Protein AF-0000000070334611 (afdb_homodimer)

Organism: NCBI:txid109376

Radius of gyration: 30.54 Å; Cα contacts (8 Å, |Δi|>4): 399; chains: 2; bounding box: 44×139×107 Å

Nearest PDB structures (foldseek):
  2cj5-assembly1_A  TM=8.997E-01  e=1.605E-06  Nicotiana tabacum
  2cj7-assembly1_A  TM=9.222E-01  e=2.949E-06  Nicotiana tabacum
  1x91-assembly1_A  TM=8.558E-01  e=5.418E-06  Arabidopsis thaliana
  1xg2-assembly1_B  TM=8.954E-01  e=1.917E-05  Actinidia chinensis
  1yo7-assembly2_B  TM=8.107E-01  e=2.443E-01  Escherichia coli

Foldseek 3Di:
DPPPPPPPPDPPPPPPPPPPPPPPQCPLVNLQQVLLVQFPCSVLSCVQQVPDVPGDRALLSSLLSLLVSLLVLLVVLLVLLVVCLVPDPDPLSNVLSVLLNVLSVCLNPPQSVVLNVVSVVVNLVSNLVSLVSNLVSLVSSLVSLVVGPDPDPSSVVSNVSSVSSNSSSRSSSSSSVVNVVVD/DPPPPPPPPDPPPPPPPPPPPPPPQCDLVNLQQVLLVQFPCSVLSCVQQVPDPPGDRALLSSLLSLLVSLLVLLVVLLVLLVVCLVPDPDPLSNVLSVLLNVLSVCLNPPQSVVLNVVSVVVNLVSNLVSLVSNLVSLVSSLVSLVVGPDPDPSSVVSNVSSVSSNSSSRSSNSSSVVNVVVD

Secondary structure (DSSP, 8-state):
---------------------------HHHHHHHHHTTSTTHHHHHHHHTT-SSPP-SHHHHHHHHHHHHHHHHHHHHHHHHHHHHH---HHHHHHHHHHHHHHHHIIIIIHHHHHHHHHTT-HHHHHHHHHHHHHHHHHHHHHHHHHS-SSHHHHHHHHHHHHHHHHHHHHHHHHHHHHHT-/---------------------------HHHHHHHHHTTSTTHHHHHHHHTT-SSPP-SHHHHHHHHHHHHHHHHHHHHHHHHHHHHH---HHHHHHHHHHHHHHHHIIIIIHHHHHHHHHTT-HHHHHHHHHHHHHHHHHHHHHHHHHS-SSHHHHHHHHHHHHHHHHHHHHHHHHHHHHHT-

Structure (mmCIF, N/CA/C/O backbone):
data_AF-0000000070334611-model_v1
#
loop_
_entity.id
_entity.type
_entity.pdbx_description
1 polymer 'Pectinesterase inhibitor domain-containing protein'
#
loop_
_atom_site.group_PDB
_atom_site.id
_atom_site.type_symbol
_atom_site.label_atom_id
_atom_site.label_alt_id
_atom_site.label_comp_id
_atom_site.label_asym_id
_atom_site.label_entity_id
_atom_site.label_seq_id
_atom_site.pdbx_PDB_ins_code
_atom_site.Cartn_x
_atom_site.Cartn_y
_atom_site.Cartn_z
_atom_site.occupancy
_atom_site.B_iso_or_equiv
_atom_site.auth_seq_id
_atom_site.auth_comp_id
_atom_site.auth_asym_id
_atom_site.auth_atom_id
_atom_site.pdbx_PDB_model_num
ATOM 1 N N . MET A 1 1 ? -12.852 -46.312 -86.75 1 34.72 1 MET A N 1
ATOM 2 C CA . MET A 1 1 ? -12.422 -45.062 -86.188 1 34.72 1 MET A CA 1
ATOM 3 C C . MET A 1 1 ? -12.703 -45.031 -84.688 1 34.72 1 MET A C 1
ATOM 5 O O . MET A 1 1 ? -13.859 -45.094 -84.25 1 34.72 1 MET A O 1
ATOM 9 N N . LYS A 1 2 ? -11.734 -45.594 -83.875 1 42.25 2 LYS A N 1
ATOM 10 C CA . LYS A 1 2 ? -11.68 -45.812 -82.438 1 42.25 2 LYS A CA 1
ATOM 11 C C . LYS A 1 2 ? -11.758 -44.469 -81.688 1 42.25 2 LYS A C 1
ATOM 13 O O . LYS A 1 2 ? -10.953 -43.562 -81.938 1 42.25 2 LYS A O 1
ATOM 18 N N . LYS A 1 3 ? -12.922 -43.969 -81.25 1 42.03 3 LYS A N 1
ATOM 19 C CA . LYS A 1 3 ? -13.211 -42.781 -80.5 1 42.03 3 LYS A CA 1
ATOM 20 C C . LYS A 1 3 ? -12.492 -42.812 -79.125 1 42.03 3 LYS A C 1
ATOM 22 O O . LYS A 1 3 ? -12.672 -43.75 -78.375 1 42.03 3 LYS A O 1
ATOM 27 N N . SER A 1 4 ? -11.234 -42.406 -79.062 1 42.81 4 SER A N 1
ATOM 28 C CA . SER A 1 4 ? -10.461 -42.25 -77.812 1 42.81 4 SER A CA 1
ATOM 29 C C . SER A 1 4 ? -11.188 -41.344 -76.812 1 42.81 4 SER A C 1
ATOM 31 O O . SER A 1 4 ? -11.523 -40.188 -77.125 1 42.81 4 SER A O 1
ATOM 33 N N . SER A 1 5 ? -12.047 -41.875 -76 1 44.5 5 SER A N 1
ATOM 34 C CA . SER A 1 5 ? -12.734 -41.156 -74.938 1 44.5 5 SER A CA 1
ATOM 35 C C . SER A 1 5 ? -11.734 -40.469 -74 1 44.5 5 SER A C 1
ATOM 37 O O . SER A 1 5 ? -10.828 -41.125 -73.438 1 44.5 5 SER A O 1
ATOM 39 N N . ALA A 1 6 ? -11.328 -39.188 -74.312 1 46.38 6 ALA A N 1
ATOM 40 C CA . ALA A 1 6 ? -10.5 -38.344 -73.438 1 46.38 6 ALA A CA 1
ATOM 41 C C . ALA A 1 6 ? -11.078 -38.25 -72.062 1 46.38 6 ALA A C 1
ATOM 43 O O . ALA A 1 6 ? -12.234 -37.844 -71.875 1 46.38 6 ALA A O 1
ATOM 44 N N . VAL A 1 7 ? -10.664 -39.156 -71.125 1 49.75 7 VAL A N 1
ATOM 45 C CA . VAL A 1 7 ? -10.984 -39.094 -69.688 1 49.75 7 VAL A CA 1
ATOM 46 C C . VAL A 1 7 ? -10.57 -37.719 -69.188 1 49.75 7 VAL A C 1
ATOM 48 O O . VAL A 1 7 ? -9.391 -37.375 -69.188 1 49.75 7 VAL A O 1
ATOM 51 N N . THR A 1 8 ? -11.367 -36.719 -69.375 1 48.12 8 THR A N 1
ATOM 52 C CA . THR A 1 8 ? -11.117 -35.406 -68.75 1 48.12 8 THR A CA 1
ATOM 53 C C . THR A 1 8 ? -10.906 -35.562 -67.25 1 48.12 8 THR A C 1
ATOM 55 O O . THR A 1 8 ? -11.719 -36.188 -66.562 1 48.12 8 THR A O 1
ATOM 58 N N . SER A 1 9 ? -9.625 -35.781 -66.875 1 47.28 9 SER A N 1
ATOM 59 C CA . SER A 1 9 ? -9.227 -35.75 -65.438 1 47.28 9 SER A CA 1
ATOM 60 C C . SER A 1 9 ? -9.75 -34.5 -64.75 1 47.28 9 SER A C 1
ATOM 62 O O . SER A 1 9 ? -9.586 -33.375 -65.25 1 47.28 9 SER A O 1
ATOM 64 N N . GLN A 1 10 ? -10.906 -34.562 -64.188 1 50.69 10 GLN A N 1
ATOM 65 C CA . GLN A 1 10 ? -11.367 -33.469 -63.344 1 50.69 10 GLN A CA 1
ATOM 66 C C . GLN A 1 10 ? -10.336 -33.094 -62.281 1 50.69 10 GLN A C 1
ATOM 68 O O . GLN A 1 10 ? -9.82 -33.969 -61.562 1 50.69 10 GLN A O 1
ATOM 73 N N . PRO A 1 11 ? -9.656 -31.969 -62.438 1 51 11 PRO A N 1
ATOM 74 C CA . PRO A 1 11 ? -8.812 -31.547 -61.344 1 51 11 PRO A CA 1
ATOM 75 C C . PRO A 1 11 ? -9.555 -31.562 -60 1 51 11 PRO A C 1
ATOM 77 O O . PRO A 1 11 ? -10.688 -31.062 -59.906 1 51 11 PRO A O 1
ATOM 80 N N . SER A 1 12 ? -9.398 -32.594 -59.156 1 50.78 12 SER A N 1
ATOM 81 C CA . SER A 1 12 ? -9.852 -32.531 -57.781 1 50.78 12 SER A CA 1
ATOM 82 C C . SER A 1 12 ? -9.367 -31.266 -57.094 1 50.78 12 SER A C 1
ATOM 84 O O . SER A 1 12 ? -8.156 -31.031 -56.969 1 50.78 12 SER A O 1
ATOM 86 N N . LEU A 1 13 ? -10.086 -30.203 -57.219 1 46.75 13 LEU A N 1
ATOM 87 C CA . LEU A 1 13 ? -9.867 -29.047 -56.344 1 46.75 13 LEU A CA 1
ATOM 88 C C . LEU A 1 13 ? -9.742 -29.469 -54.875 1 46.75 13 LEU A C 1
ATOM 90 O O . LEU A 1 13 ? -10.727 -29.906 -54.281 1 46.75 13 LEU A O 1
ATOM 94 N N . TYR A 1 14 ? -8.578 -29.953 -54.531 1 44.34 14 TYR A N 1
ATOM 95 C CA . TYR A 1 14 ? -8.305 -30.078 -53.094 1 44.34 14 TYR A CA 1
ATOM 96 C C . TYR A 1 14 ? -8.672 -28.797 -52.375 1 44.34 14 TYR A C 1
ATOM 98 O O . TYR A 1 14 ? -8.062 -27.75 -52.594 1 44.34 14 TYR A O 1
ATOM 106 N N . LEU A 1 15 ? -9.945 -28.609 -52.031 1 45.03 15 LEU A N 1
ATOM 107 C CA . LEU A 1 15 ? -10.336 -27.594 -51.031 1 45.03 15 LEU A CA 1
ATOM 108 C C . LEU A 1 15 ? -9.422 -27.641 -49.812 1 45.03 15 LEU A C 1
ATOM 110 O O . LEU A 1 15 ? -9.445 -28.625 -49.062 1 45.03 15 LEU A O 1
ATOM 114 N N . PHE A 1 16 ? -8.25 -27.047 -49.969 1 43.22 16 PHE A N 1
ATOM 115 C CA . PHE A 1 16 ? -7.469 -26.719 -48.781 1 43.22 16 PHE A CA 1
ATOM 116 C C . PHE A 1 16 ? -8.359 -26.125 -47.688 1 43.22 16 PHE A C 1
ATOM 118 O O . PHE A 1 16 ? -8.805 -24.984 -47.812 1 43.22 16 PHE A O 1
ATOM 125 N N . LEU A 1 17 ? -9.164 -26.938 -46.969 1 42.31 17 LEU A N 1
ATOM 126 C CA . LEU A 1 17 ? -9.766 -26.516 -45.719 1 42.31 17 LEU A CA 1
ATOM 127 C C . LEU A 1 17 ? -8.727 -25.875 -44.812 1 42.31 17 LEU A C 1
ATOM 129 O O . LEU A 1 17 ? -7.879 -26.562 -44.219 1 42.31 17 LEU A O 1
ATOM 133 N N . LEU A 1 18 ? -8.336 -24.656 -45.094 1 43.16 18 LEU A N 1
ATOM 134 C CA . LEU A 1 18 ? -7.66 -23.859 -44.062 1 43.16 18 LEU A CA 1
ATOM 135 C C . LEU A 1 18 ? -8.359 -24 -42.719 1 43.16 18 LEU A C 1
ATOM 137 O O . LEU A 1 18 ? -9.461 -23.484 -42.531 1 43.16 18 LEU A O 1
ATOM 141 N N . LEU A 1 19 ? -8.125 -25.109 -42.031 1 43.22 19 LEU A N 1
ATOM 142 C CA . LEU A 1 19 ? -8.477 -25.219 -40.594 1 43.22 19 LEU A CA 1
ATOM 143 C C . LEU A 1 19 ? -8.055 -23.969 -39.844 1 43.22 19 LEU A C 1
ATOM 145 O O . LEU A 1 19 ? -6.867 -23.734 -39.625 1 43.22 19 LEU A O 1
ATOM 149 N N . PHE A 1 20 ? -8.773 -22.844 -39.938 1 43.41 20 PHE A N 1
ATOM 150 C CA . PHE A 1 20 ? -8.664 -21.766 -38.969 1 43.41 2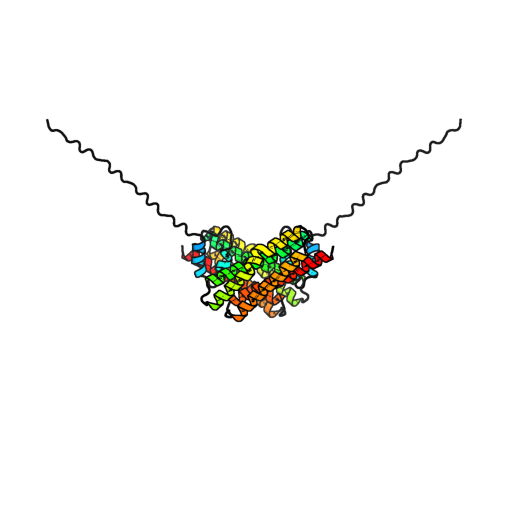0 PHE A CA 1
ATOM 151 C C . PHE A 1 20 ? -8.625 -22.344 -37.562 1 43.41 20 PHE A C 1
ATOM 153 O O . PHE A 1 20 ? -9.648 -22.781 -37.031 1 43.41 20 PHE A O 1
ATOM 160 N N . LEU A 1 21 ? -7.547 -22.922 -37.125 1 44.06 21 LEU A N 1
ATOM 161 C CA . LEU A 1 21 ? -7.391 -23.125 -35.688 1 44.06 21 LEU A CA 1
ATOM 162 C C . LEU A 1 21 ? -7.648 -21.844 -34.906 1 44.06 21 LEU A C 1
ATOM 164 O O . LEU A 1 21 ? -6.98 -20.828 -35.156 1 44.06 21 LEU A O 1
ATOM 168 N N . PRO A 1 22 ? -8.758 -21.625 -34.312 1 43.78 22 PRO A N 1
ATOM 169 C CA . PRO A 1 22 ? -8.867 -20.453 -33.438 1 43.78 22 PRO A CA 1
ATOM 170 C C . PRO A 1 22 ? -7.68 -20.312 -32.5 1 43.78 22 PRO A C 1
ATOM 172 O O . PRO A 1 22 ? -7.348 -21.25 -31.781 1 43.78 22 PRO A O 1
ATOM 175 N N . LEU A 1 23 ? -6.68 -19.547 -32.812 1 44.59 23 LEU A N 1
ATOM 176 C CA . LEU A 1 23 ? -5.82 -19.094 -31.734 1 44.59 23 LEU A CA 1
ATOM 177 C C . LEU A 1 23 ? -6.637 -18.781 -30.484 1 44.59 23 LEU A C 1
ATOM 179 O O . LEU A 1 23 ? -7.449 -17.859 -30.484 1 44.59 23 LEU A O 1
ATOM 183 N N . GLN A 1 24 ? -6.949 -19.719 -29.734 1 45.41 24 GLN A N 1
ATOM 184 C CA . GLN A 1 24 ? -7.539 -19.453 -28.422 1 45.41 24 GLN A CA 1
ATOM 185 C C . GLN A 1 24 ? -6.812 -18.312 -27.719 1 45.41 24 GLN A C 1
ATOM 187 O O . GLN A 1 24 ? -5.656 -18.453 -27.312 1 45.41 24 GLN A O 1
ATOM 192 N N . VAL A 1 25 ? -6.922 -17.094 -28.188 1 46.19 25 VAL A N 1
ATOM 193 C CA . VAL A 1 25 ? -6.492 -15.938 -27.422 1 46.19 25 VAL A CA 1
ATOM 194 C C . VAL A 1 25 ? -6.887 -16.109 -25.953 1 46.19 25 VAL A C 1
ATOM 196 O O . VAL A 1 25 ? -8.078 -16.125 -25.625 1 46.19 25 VAL A O 1
ATOM 199 N N . HIS A 1 26 ? -6.168 -17.031 -25.234 1 54.12 26 HIS A N 1
ATOM 200 C CA . HIS A 1 26 ? -6.383 -17.047 -23.781 1 54.12 26 HIS A CA 1
ATOM 201 C C . HIS A 1 26 ? -6.418 -15.641 -23.219 1 54.12 26 HIS A C 1
ATOM 203 O O . HIS A 1 26 ? -5.504 -14.844 -23.453 1 54.12 26 HIS A O 1
ATOM 209 N N . SER A 1 27 ? -7.52 -15.141 -22.859 1 65.31 27 SER A N 1
ATOM 210 C CA . SER A 1 27 ? -7.707 -13.812 -22.281 1 65.31 27 SER A CA 1
ATOM 211 C C . SER A 1 27 ? -6.785 -13.594 -21.078 1 65.31 27 SER A C 1
ATOM 213 O O . SER A 1 27 ? -6.367 -14.555 -20.438 1 65.31 27 SER A O 1
ATOM 215 N N . SER A 1 28 ? -6.078 -12.578 -20.953 1 72.56 28 SER A N 1
ATOM 216 C CA . SER A 1 28 ? -5.258 -12.148 -19.828 1 72.56 28 SER A CA 1
ATOM 217 C C . SER A 1 28 ? -5.836 -12.641 -18.5 1 72.56 28 SER A C 1
ATOM 219 O O . SER A 1 28 ? -5.102 -13.086 -17.625 1 72.56 28 SER A O 1
ATOM 221 N N . ASP A 1 29 ? -7.074 -12.75 -18.5 1 78 29 ASP A N 1
ATOM 222 C CA . ASP A 1 29 ? -7.742 -13.188 -17.281 1 78 29 ASP A CA 1
ATOM 223 C C . ASP A 1 29 ? -7.539 -14.68 -17.047 1 78 29 ASP A C 1
ATOM 225 O O . ASP A 1 29 ? -7.375 -15.117 -15.906 1 78 29 ASP A O 1
ATOM 229 N N . ASP A 1 30 ? -7.32 -15.344 -18.109 1 87.69 30 ASP A N 1
ATOM 230 C CA . ASP A 1 30 ? -7.121 -16.781 -17.969 1 87.69 30 ASP A CA 1
ATOM 231 C C . ASP A 1 30 ? -5.715 -17.094 -17.453 1 87.69 30 ASP A C 1
ATOM 233 O O . ASP A 1 30 ? -5.539 -17.969 -16.609 1 87.69 30 ASP A O 1
ATOM 237 N N . LEU A 1 31 ? -4.828 -16.312 -17.984 1 93.5 31 LEU A N 1
ATOM 238 C CA . LEU A 1 31 ? -3.449 -16.516 -17.547 1 93.5 31 LEU A CA 1
ATOM 239 C C . LEU A 1 31 ? -3.283 -16.188 -16.078 1 93.5 31 LEU A C 1
ATOM 241 O O . LEU A 1 31 ? -2.67 -16.953 -15.32 1 93.5 31 LEU A O 1
ATOM 245 N N . ILE A 1 32 ? -3.854 -15.141 -15.586 1 96.31 32 ILE A N 1
ATOM 246 C CA . ILE A 1 32 ? -3.781 -14.719 -14.195 1 96.31 32 ILE A CA 1
ATOM 247 C C . ILE A 1 32 ? -4.461 -15.766 -13.305 1 96.31 32 ILE A C 1
ATOM 249 O O . ILE A 1 32 ? -3.91 -16.172 -12.281 1 96.31 32 ILE A O 1
ATOM 253 N N . ASP A 1 33 ? -5.594 -16.234 -13.766 1 94.12 33 ASP A N 1
ATOM 254 C CA . ASP A 1 33 ? -6.312 -17.234 -12.992 1 94.12 33 ASP A CA 1
ATOM 255 C C . ASP A 1 33 ? -5.473 -18.5 -12.82 1 94.12 33 ASP A C 1
ATOM 257 O O . ASP A 1 33 ? -5.352 -19.031 -11.719 1 94.12 33 ASP A O 1
ATOM 261 N N . THR A 1 34 ? -4.926 -18.938 -13.883 1 94.25 34 THR A N 1
ATOM 262 C CA . THR A 1 34 ? -4.18 -20.188 -13.891 1 94.25 34 THR A CA 1
ATOM 263 C C . THR A 1 34 ? -2.932 -20.078 -13.016 1 94.25 34 THR A C 1
ATOM 265 O O . THR A 1 34 ? -2.668 -20.969 -12.195 1 94.25 34 THR A O 1
ATOM 268 N N . VAL A 1 35 ? -2.234 -19 -13.117 1 96.94 35 VAL A N 1
ATOM 269 C CA . VAL A 1 35 ? -0.96 -18.844 -12.422 1 96.94 35 VAL A CA 1
ATOM 270 C C . VAL A 1 35 ? -1.206 -18.562 -10.945 1 96.94 35 VAL A C 1
ATOM 272 O O . VAL A 1 35 ? -0.509 -19.078 -10.078 1 96.94 35 VAL A O 1
ATOM 275 N N . CYS A 1 36 ? -2.219 -17.797 -10.617 1 97.38 36 CYS A N 1
ATOM 276 C CA . CYS A 1 36 ? -2.436 -17.359 -9.242 1 97.38 36 CYS A CA 1
ATOM 277 C C . CYS A 1 36 ? -2.945 -18.516 -8.383 1 97.38 36 CYS A C 1
ATOM 279 O O . CYS A 1 36 ? -2.664 -18.578 -7.188 1 97.38 36 CYS A O 1
ATOM 281 N N . LYS A 1 37 ? -3.58 -19.391 -9 1 95.44 37 LYS A N 1
ATOM 282 C CA . LYS A 1 37 ? -4.066 -20.562 -8.266 1 95.44 37 LYS A CA 1
ATOM 283 C C . LYS A 1 37 ? -2.906 -21.375 -7.707 1 95.44 37 LYS A C 1
ATOM 285 O O . LYS A 1 37 ? -3.074 -22.125 -6.742 1 95.44 37 LYS A O 1
ATOM 290 N N . GLU A 1 38 ? -1.766 -21.156 -8.305 1 95.06 38 GLU A N 1
ATOM 291 C CA . GLU A 1 38 ? -0.593 -21.938 -7.914 1 95.06 38 GLU A CA 1
ATOM 292 C C . GLU A 1 38 ? 0.227 -21.203 -6.855 1 95.06 38 GLU A C 1
ATOM 294 O O . GLU A 1 38 ? 1.291 -21.672 -6.453 1 95.06 38 GLU A O 1
ATOM 299 N N . THR A 1 39 ? -0.217 -20.094 -6.359 1 97.12 39 THR A N 1
ATOM 300 C CA . THR A 1 39 ? 0.535 -19.297 -5.398 1 97.12 39 THR A CA 1
ATOM 301 C C . THR A 1 39 ? -0.01 -19.5 -3.986 1 97.12 39 THR A C 1
ATOM 303 O O . THR A 1 39 ? -1.174 -19.875 -3.811 1 97.12 39 THR A O 1
ATOM 306 N N . PRO A 1 40 ? 0.847 -19.281 -2.977 1 95.75 40 PRO A N 1
ATOM 307 C CA . PRO A 1 40 ? 0.374 -19.438 -1.599 1 95.75 40 PRO A CA 1
ATOM 308 C C . PRO A 1 40 ? -0.668 -18.391 -1.217 1 95.75 40 PRO A C 1
ATOM 310 O O . PRO A 1 40 ? -1.431 -18.578 -0.267 1 95.75 40 PRO A O 1
ATOM 313 N N . PHE A 1 41 ? -0.728 -17.297 -1.879 1 96.12 41 PHE A N 1
ATOM 314 C CA . PHE A 1 41 ? -1.671 -16.203 -1.631 1 96.12 41 PHE A CA 1
ATOM 315 C C . PHE A 1 41 ? -2.385 -15.805 -2.916 1 96.12 41 PHE A C 1
ATOM 317 O O . PHE A 1 41 ? -2.121 -14.742 -3.473 1 96.12 41 PHE A O 1
ATOM 324 N N . CYS A 1 42 ? -3.367 -16.609 -3.266 1 96.69 42 CYS A N 1
ATOM 325 C CA . CYS A 1 42 ? -4.066 -16.438 -4.531 1 96.69 42 CYS A CA 1
ATOM 326 C C . CYS A 1 42 ? -4.766 -15.078 -4.582 1 96.69 42 CYS A C 1
ATOM 328 O O . CYS A 1 42 ? -4.734 -14.398 -5.609 1 96.69 42 CYS A O 1
ATOM 330 N N . ASP A 1 43 ? -5.402 -14.734 -3.504 1 96.31 43 ASP A N 1
ATOM 331 C CA . ASP A 1 43 ? -6.113 -13.461 -3.436 1 96.31 43 ASP A CA 1
ATOM 332 C C . ASP A 1 43 ? -5.152 -12.289 -3.615 1 96.31 43 ASP A C 1
ATOM 334 O O . ASP A 1 43 ? -5.441 -11.352 -4.359 1 96.31 43 ASP A O 1
ATOM 338 N N . LEU A 1 44 ? -4 -12.359 -2.963 1 97.94 44 LEU A N 1
ATOM 339 C CA . LEU A 1 44 ? -3.012 -11.297 -3.09 1 97.94 44 LEU A CA 1
ATOM 340 C C . LEU A 1 44 ? -2.461 -11.234 -4.512 1 97.94 44 LEU A C 1
ATOM 342 O O . LEU A 1 44 ? -2.26 -10.141 -5.055 1 97.94 44 LEU A O 1
ATOM 346 N N . CYS A 1 45 ? -2.234 -12.43 -5.09 1 98.44 45 CYS A N 1
ATOM 347 C CA . CYS A 1 45 ? -1.781 -12.516 -6.477 1 98.44 45 CYS A CA 1
ATOM 348 C C . CYS A 1 45 ? -2.758 -11.82 -7.414 1 98.44 45 CYS A C 1
ATOM 350 O O . CYS A 1 45 ? -2.357 -10.969 -8.203 1 98.44 45 CYS A O 1
ATOM 352 N N . GLU A 1 46 ? -3.988 -12.086 -7.336 1 97.75 46 GLU A N 1
ATOM 353 C CA . GLU A 1 46 ? -5.008 -11.508 -8.211 1 97.75 46 GLU A CA 1
ATOM 354 C C . GLU A 1 46 ? -5.152 -10.008 -7.98 1 97.75 46 GLU A C 1
ATOM 356 O O . GLU A 1 46 ? -5.242 -9.234 -8.93 1 97.75 46 GLU A O 1
ATOM 361 N N . ALA A 1 47 ? -5.172 -9.664 -6.703 1 97.44 47 ALA A N 1
ATOM 362 C CA . ALA A 1 47 ? -5.316 -8.25 -6.371 1 97.44 47 ALA A CA 1
ATOM 363 C C . ALA A 1 47 ? -4.145 -7.434 -6.922 1 97.44 47 ALA A C 1
ATOM 365 O O . ALA A 1 47 ? -4.293 -6.246 -7.219 1 97.44 47 ALA A O 1
ATOM 366 N N . SER A 1 48 ? -3.033 -8.062 -7.051 1 98.19 48 SER A N 1
ATOM 367 C CA . SER A 1 48 ? -1.829 -7.387 -7.523 1 98.19 48 SER A CA 1
ATOM 368 C C . SER A 1 48 ? -1.835 -7.238 -9.039 1 98.19 48 SER A C 1
ATOM 370 O O . SER A 1 48 ? -1.332 -6.25 -9.578 1 98.19 48 SER A O 1
ATOM 372 N N . LEU A 1 49 ? -2.459 -8.164 -9.727 1 98.19 49 LEU A N 1
ATOM 373 C CA . LEU A 1 49 ? -2.236 -8.258 -11.164 1 98.19 49 LEU A CA 1
ATOM 374 C C . LEU A 1 49 ? -3.471 -7.797 -11.938 1 98.19 49 LEU A C 1
ATOM 376 O O . LEU A 1 49 ? -3.354 -7.203 -13.008 1 98.19 49 LEU A O 1
ATOM 380 N N . ARG A 1 50 ? -4.594 -7.961 -11.445 1 96.38 50 ARG A N 1
ATOM 381 C CA . ARG A 1 50 ? -5.824 -7.738 -12.195 1 96.38 50 ARG A CA 1
ATOM 382 C C . ARG A 1 50 ? -6.027 -6.254 -12.484 1 96.38 50 ARG A C 1
ATOM 384 O O . ARG A 1 50 ? -6.531 -5.887 -13.547 1 96.38 50 ARG A O 1
ATOM 391 N N . PRO A 1 51 ? -5.598 -5.391 -11.57 1 94.62 51 PRO A N 1
ATOM 392 C CA . PRO A 1 51 ? -5.848 -3.973 -11.828 1 94.62 51 PRO A CA 1
ATOM 393 C C . PRO A 1 51 ? -4.891 -3.385 -12.867 1 94.62 51 PRO A C 1
ATOM 395 O O . PRO A 1 51 ? -5.062 -2.238 -13.289 1 94.62 51 PRO A O 1
ATOM 398 N N . LEU A 1 52 ? -3.969 -4.086 -13.266 1 95.62 52 LEU A N 1
ATOM 399 C CA . LEU A 1 52 ? -2.947 -3.529 -14.148 1 95.62 52 LEU A CA 1
ATOM 400 C C . LEU A 1 52 ? -3.496 -3.314 -15.555 1 95.62 52 LEU A C 1
ATOM 402 O O . LEU A 1 52 ? -4.27 -4.133 -16.047 1 95.62 52 LEU A O 1
ATOM 406 N N . THR A 1 53 ? -3.1 -2.145 -16.188 1 94.12 53 THR A N 1
ATOM 407 C CA . THR A 1 53 ? -3.428 -1.799 -17.562 1 94.12 53 THR A CA 1
ATOM 408 C C . THR A 1 53 ? -2.189 -1.314 -18.312 1 94.12 53 THR A C 1
ATOM 410 O O . THR A 1 53 ? -1.546 -0.348 -17.891 1 94.12 53 THR A O 1
ATOM 413 N N . PRO A 1 54 ? -1.83 -2.037 -19.344 1 94.06 54 PRO A N 1
ATOM 414 C CA . PRO A 1 54 ? -2.496 -3.217 -19.906 1 94.06 54 PRO A CA 1
ATOM 415 C C . PRO A 1 54 ? -2.301 -4.465 -19.047 1 94.06 54 PRO A C 1
ATOM 417 O O . PRO A 1 54 ? -1.287 -4.59 -18.344 1 94.06 54 PRO A O 1
ATOM 420 N N . SER A 1 55 ? -3.238 -5.289 -19.109 1 95 55 SER A N 1
ATOM 421 C CA . SER A 1 55 ? -3.121 -6.57 -18.422 1 95 55 SER A CA 1
ATOM 422 C C . SER A 1 55 ? -2.01 -7.422 -19.016 1 95 55 SER A C 1
ATOM 424 O O . SER A 1 55 ? -1.845 -7.469 -20.234 1 95 55 SER A O 1
ATOM 426 N N . PRO A 1 56 ? -1.275 -8.023 -18.141 1 94.5 56 PRO A N 1
ATOM 427 C CA . PRO A 1 56 ? -0.249 -8.914 -18.688 1 94.5 56 PRO A CA 1
ATOM 428 C C . PRO A 1 56 ? -0.837 -10.07 -19.5 1 94.5 56 PRO A C 1
ATOM 430 O O . PRO A 1 56 ? -1.745 -10.758 -19.031 1 94.5 56 PRO A O 1
ATOM 433 N N . SER A 1 57 ? -0.225 -10.312 -20.703 1 91.44 57 SER A N 1
ATOM 434 C CA . SER A 1 57 ? -0.864 -11.219 -21.641 1 91.44 57 SER A CA 1
ATOM 435 C C . SER A 1 57 ? 0.004 -12.445 -21.906 1 91.44 57 SER A C 1
ATOM 437 O O . SER A 1 57 ? -0.438 -13.406 -22.547 1 91.44 57 SER A O 1
ATOM 439 N N . ASP A 1 58 ? 1.24 -12.445 -21.562 1 92.88 58 ASP A N 1
ATOM 440 C CA . ASP A 1 58 ? 2.16 -13.562 -21.766 1 92.88 58 ASP A CA 1
ATOM 441 C C . ASP A 1 58 ? 3.033 -13.773 -20.531 1 92.88 58 ASP A C 1
ATOM 443 O O . ASP A 1 58 ? 3.057 -12.93 -19.625 1 92.88 58 ASP A O 1
ATOM 447 N N . PRO A 1 59 ? 3.746 -14.859 -20.406 1 92.94 59 PRO A N 1
ATOM 448 C CA . PRO A 1 59 ? 4.527 -15.219 -19.234 1 92.94 59 PRO A CA 1
ATOM 449 C C . PRO A 1 59 ? 5.551 -14.148 -18.859 1 92.94 59 PRO A C 1
ATOM 451 O O . PRO A 1 59 ? 5.711 -13.828 -17.672 1 92.94 59 PRO A O 1
ATOM 454 N N . LYS A 1 60 ? 6.277 -13.586 -19.844 1 94.62 60 LYS A N 1
ATOM 455 C CA . LYS A 1 60 ? 7.305 -12.594 -19.547 1 94.62 60 LYS A CA 1
ATOM 456 C C . LYS A 1 60 ? 6.695 -11.336 -18.938 1 94.62 60 LYS A C 1
ATOM 458 O O . L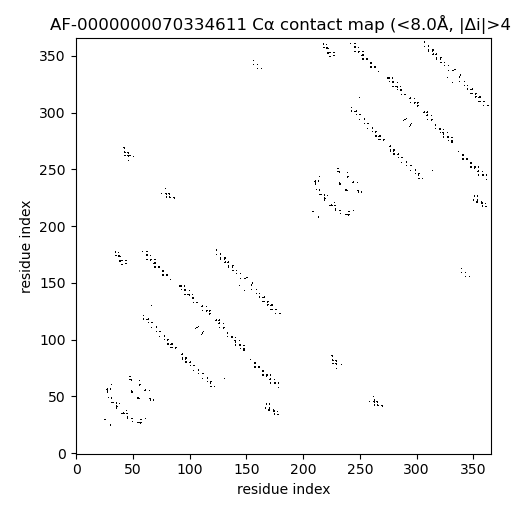YS A 1 60 ? 7.195 -10.82 -17.938 1 94.62 60 LYS A O 1
ATOM 463 N N . SER A 1 61 ? 5.598 -10.906 -19.547 1 95.69 61 SER A N 1
ATOM 464 C CA . SER A 1 61 ? 4.961 -9.695 -19.031 1 95.69 61 SER A CA 1
ATOM 465 C C . SER A 1 61 ? 4.32 -9.938 -17.672 1 95.69 61 SER A C 1
ATOM 467 O O . SER A 1 61 ? 4.289 -9.039 -16.828 1 95.69 61 SER A O 1
ATOM 469 N N . LEU A 1 62 ? 3.836 -11.148 -17.422 1 97.12 62 LEU A N 1
ATOM 470 C CA . LEU A 1 62 ? 3.24 -11.484 -16.141 1 97.12 62 LEU A CA 1
ATOM 471 C C . LEU A 1 62 ? 4.301 -11.539 -15.047 1 97.12 62 LEU A C 1
ATOM 473 O O . LEU A 1 62 ? 4.105 -10.992 -13.953 1 97.12 62 LEU A O 1
ATOM 477 N N . ALA A 1 63 ? 5.398 -12.164 -15.359 1 97.69 63 ALA A N 1
ATOM 478 C CA . ALA A 1 63 ? 6.508 -12.242 -14.414 1 97.69 63 ALA A CA 1
ATOM 479 C C . ALA A 1 63 ? 7.039 -10.852 -14.07 1 97.69 63 ALA A C 1
ATOM 481 O O . ALA A 1 63 ? 7.234 -10.523 -12.891 1 97.69 63 ALA A O 1
ATOM 482 N N . SER A 1 64 ? 7.203 -10.039 -15.102 1 97.94 64 SER A N 1
ATOM 483 C CA . SER A 1 64 ? 7.715 -8.688 -14.898 1 97.94 64 SER A CA 1
ATOM 484 C C . SER A 1 64 ? 6.73 -7.84 -14.102 1 97.94 64 SER A C 1
ATOM 486 O O . SER A 1 64 ? 7.137 -7.027 -13.266 1 97.94 64 SER A O 1
ATOM 488 N N . ALA A 1 65 ? 5.469 -8.008 -14.398 1 97.94 65 ALA A N 1
ATOM 489 C CA . ALA A 1 65 ? 4.441 -7.262 -13.672 1 97.94 65 ALA A CA 1
ATOM 490 C C . ALA A 1 65 ? 4.48 -7.59 -12.18 1 97.94 65 ALA A C 1
ATOM 492 O O . ALA A 1 65 ? 4.406 -6.691 -11.344 1 97.94 65 ALA A O 1
ATOM 493 N N . MET A 1 66 ? 4.625 -8.859 -11.836 1 98.62 66 MET A N 1
ATOM 494 C CA . MET A 1 66 ? 4.645 -9.25 -10.43 1 98.62 66 MET A CA 1
ATOM 495 C C . MET A 1 66 ? 5.887 -8.703 -9.727 1 98.62 66 MET A C 1
ATOM 497 O O . MET A 1 66 ? 5.812 -8.258 -8.586 1 98.62 66 MET A O 1
ATOM 501 N N . ALA A 1 67 ? 7.039 -8.75 -10.438 1 98.88 67 ALA A N 1
ATOM 502 C CA . ALA A 1 67 ? 8.258 -8.18 -9.867 1 98.88 67 ALA A CA 1
ATOM 503 C C . ALA A 1 67 ? 8.117 -6.672 -9.672 1 98.88 67 ALA A C 1
ATOM 505 O O . ALA A 1 67 ? 8.625 -6.117 -8.695 1 98.88 67 ALA A O 1
ATOM 506 N N . ASN A 1 68 ? 7.441 -6.012 -10.594 1 98.75 68 ASN A N 1
ATOM 507 C CA . ASN A 1 68 ? 7.195 -4.578 -10.469 1 98.75 68 ASN A CA 1
ATOM 508 C C . ASN A 1 68 ? 6.305 -4.266 -9.266 1 98.75 68 ASN A C 1
ATOM 510 O O . ASN A 1 68 ? 6.469 -3.229 -8.617 1 98.75 68 ASN A O 1
ATOM 514 N N . VAL A 1 69 ? 5.387 -5.137 -8.961 1 98.75 69 VAL A N 1
ATOM 515 C CA . VAL A 1 69 ? 4.543 -4.965 -7.781 1 98.75 69 VAL A CA 1
ATOM 516 C C . VAL A 1 69 ? 5.406 -5.023 -6.523 1 98.75 69 VAL A C 1
ATOM 518 O O . VAL A 1 69 ? 5.258 -4.195 -5.621 1 98.75 69 VAL A O 1
ATOM 521 N N . VAL A 1 70 ? 6.312 -5.965 -6.457 1 98.94 70 VAL A N 1
ATOM 522 C CA . VAL A 1 70 ? 7.227 -6.051 -5.324 1 98.94 70 VAL A CA 1
ATOM 523 C C . VAL A 1 70 ? 8.07 -4.781 -5.242 1 98.94 70 VAL A C 1
ATOM 525 O O . VAL A 1 70 ? 8.188 -4.176 -4.172 1 98.94 70 VAL A O 1
ATOM 528 N N . LEU A 1 71 ? 8.617 -4.383 -6.379 1 98.94 71 LEU A N 1
ATOM 529 C CA . LEU A 1 71 ? 9.469 -3.197 -6.43 1 98.94 71 LEU A CA 1
ATOM 530 C C . LEU A 1 71 ? 8.719 -1.97 -5.93 1 98.94 71 LEU A C 1
ATOM 532 O O . LEU A 1 71 ? 9.258 -1.179 -5.152 1 98.94 71 LEU A O 1
ATOM 536 N N . GLY A 1 72 ? 7.523 -1.823 -6.426 1 98.44 72 GLY A N 1
ATOM 537 C CA . GLY A 1 72 ? 6.727 -0.685 -6 1 98.44 72 GLY A CA 1
ATOM 538 C C . GLY A 1 72 ? 6.492 -0.646 -4.5 1 98.44 72 GLY A C 1
ATOM 539 O O . GLY A 1 72 ? 6.645 0.402 -3.871 1 98.44 72 GLY A O 1
ATOM 540 N N . ASN A 1 73 ? 6.168 -1.782 -3.932 1 98.5 73 ASN A N 1
ATOM 541 C CA . ASN A 1 73 ? 5.91 -1.846 -2.498 1 98.5 73 ASN A CA 1
ATOM 542 C C . ASN A 1 73 ? 7.18 -1.614 -1.687 1 98.5 73 ASN A C 1
ATOM 544 O O . ASN A 1 73 ? 7.152 -0.927 -0.664 1 98.5 73 ASN A O 1
ATOM 548 N N . MET A 1 74 ? 8.289 -2.133 -2.131 1 98.88 74 MET A N 1
ATOM 549 C CA . MET A 1 74 ? 9.539 -1.908 -1.41 1 98.88 74 MET A CA 1
ATOM 550 C C . MET A 1 74 ? 9.977 -0.452 -1.524 1 98.88 74 MET A C 1
ATOM 552 O O . MET A 1 74 ? 10.57 0.098 -0.592 1 98.88 74 MET A O 1
ATOM 556 N N . THR A 1 75 ? 9.719 0.121 -2.662 1 98.69 75 THR A N 1
ATOM 557 C CA . THR A 1 75 ? 10.031 1.534 -2.84 1 98.69 75 THR A CA 1
ATOM 558 C C . THR A 1 75 ? 9.219 2.395 -1.874 1 98.69 75 THR A C 1
ATOM 560 O O . THR A 1 75 ? 9.758 3.303 -1.239 1 98.69 75 THR A O 1
ATOM 563 N N . GLU A 1 76 ? 7.977 2.078 -1.797 1 97.62 76 GLU A N 1
ATOM 564 C CA . GLU A 1 76 ? 7.129 2.787 -0.845 1 97.62 76 GLU A CA 1
ATOM 565 C C . GLU A 1 76 ? 7.609 2.576 0.588 1 97.62 76 GLU A C 1
ATOM 567 O O . GLU A 1 76 ? 7.617 3.512 1.39 1 97.62 76 GLU A O 1
ATOM 572 N N . ASN A 1 77 ? 7.953 1.36 0.936 1 98.75 77 ASN A N 1
ATOM 573 C CA . ASN A 1 77 ? 8.445 1.059 2.275 1 98.75 77 ASN A CA 1
ATOM 574 C C . ASN A 1 77 ? 9.727 1.829 2.59 1 98.75 77 ASN A C 1
ATOM 576 O O . ASN A 1 77 ? 9.898 2.332 3.701 1 98.75 77 ASN A O 1
ATOM 580 N N . LEU A 1 78 ? 10.609 1.883 1.61 1 98.81 78 LEU A N 1
ATOM 581 C CA . LEU A 1 78 ? 11.836 2.65 1.791 1 98.81 78 LEU A CA 1
ATOM 582 C C . LEU A 1 78 ? 11.523 4.117 2.074 1 98.81 78 LEU A C 1
ATOM 584 O O . LEU A 1 78 ? 12.141 4.73 2.947 1 98.81 78 LEU A O 1
ATOM 588 N N . GLY A 1 79 ? 10.602 4.656 1.313 1 97.88 79 GLY A N 1
ATOM 589 C CA . GLY A 1 79 ? 10.164 6.02 1.583 1 97.88 79 GLY A CA 1
ATOM 590 C C . GLY A 1 79 ? 9.609 6.199 2.982 1 97.88 79 GLY A C 1
ATOM 591 O O . GLY A 1 79 ? 9.914 7.188 3.654 1 97.88 79 GLY A O 1
ATOM 592 N N . TYR A 1 80 ? 8.852 5.27 3.467 1 98.62 80 TYR A N 1
ATOM 593 C CA . TYR A 1 80 ? 8.289 5.332 4.809 1 98.62 80 TYR A CA 1
ATOM 594 C C . TYR A 1 80 ? 9.383 5.27 5.867 1 98.62 80 TYR A C 1
ATOM 596 O O . TYR A 1 80 ? 9.359 6.027 6.836 1 98.62 80 TYR A O 1
ATOM 604 N N . ILE A 1 81 ? 10.32 4.371 5.68 1 98.75 81 ILE A N 1
ATOM 605 C CA . ILE A 1 81 ? 11.453 4.23 6.59 1 98.75 81 ILE A CA 1
ATOM 606 C C . ILE A 1 81 ? 12.211 5.555 6.676 1 98.75 81 ILE A C 1
ATOM 608 O O . ILE A 1 81 ? 12.562 6.004 7.77 1 98.75 81 ILE A O 1
ATOM 612 N N . GLN A 1 82 ? 12.414 6.141 5.539 1 98.25 82 GLN A N 1
ATOM 613 C CA . GLN A 1 82 ? 13.125 7.418 5.508 1 98.25 82 GLN A CA 1
ATOM 614 C C . GLN A 1 82 ? 12.352 8.492 6.273 1 98.25 82 GLN A C 1
ATOM 616 O O . GLN A 1 82 ? 12.945 9.312 6.977 1 98.25 82 GLN A O 1
ATOM 621 N N . SER A 1 83 ? 11.094 8.477 6.137 1 97.56 83 SER A N 1
ATOM 622 C CA . SER A 1 83 ? 10.281 9.43 6.883 1 97.56 83 SER A CA 1
ATOM 623 C C . SER A 1 83 ? 10.383 9.188 8.383 1 97.56 83 SER A C 1
ATOM 625 O O . SER A 1 83 ? 10.453 10.141 9.164 1 97.56 83 SER A O 1
ATOM 627 N N . LEU A 1 84 ? 10.398 7.926 8.797 1 97.94 84 LEU A N 1
ATOM 628 C CA . LEU A 1 84 ? 10.539 7.582 10.203 1 97.94 84 LEU A CA 1
ATOM 629 C C . LEU A 1 84 ? 11.875 8.062 10.75 1 97.94 84 LEU A C 1
ATOM 631 O O . LEU A 1 84 ? 11.953 8.539 11.891 1 97.94 84 LEU A O 1
ATOM 635 N N . ILE A 1 85 ? 12.891 7.914 9.938 1 97.94 85 ILE A N 1
ATOM 636 C CA . ILE A 1 85 ? 14.219 8.344 10.352 1 97.94 85 ILE A CA 1
ATOM 637 C C . ILE A 1 85 ? 14.211 9.844 10.633 1 97.94 85 ILE A C 1
ATOM 639 O O . ILE A 1 85 ? 14.727 10.289 11.664 1 97.94 85 ILE A O 1
ATOM 643 N N . ARG A 1 86 ? 13.602 10.602 9.812 1 94.94 86 ARG A N 1
ATOM 644 C CA . ARG A 1 86 ? 13.586 12.062 9.914 1 94.94 86 ARG A CA 1
ATOM 645 C C . ARG A 1 86 ? 12.883 12.508 11.188 1 94.94 86 ARG A C 1
ATOM 647 O O . ARG A 1 86 ? 13.211 13.555 11.75 1 94.94 86 ARG A O 1
ATOM 654 N N . HIS A 1 87 ? 12.062 11.609 11.734 1 91.75 87 HIS A N 1
ATOM 655 C CA . HIS A 1 87 ? 11.234 12.055 12.852 1 91.75 87 HIS A CA 1
ATOM 656 C C . HIS A 1 87 ? 11.531 11.25 14.109 1 91.75 87 HIS A C 1
ATOM 658 O O . HIS A 1 87 ? 10.828 11.383 15.117 1 91.75 87 HIS A O 1
ATOM 664 N N . SER A 1 88 ? 12.445 10.445 13.977 1 93.75 88 SER A N 1
ATOM 665 C CA . SER A 1 88 ? 12.781 9.625 15.141 1 93.75 88 SER A CA 1
ATOM 666 C C . SER A 1 88 ? 13.453 10.453 16.234 1 93.75 88 SER A C 1
ATOM 668 O O . SER A 1 88 ? 14.336 11.266 15.945 1 93.75 88 SER A O 1
ATOM 670 N N . LYS A 1 89 ? 13.031 10.289 17.453 1 92.75 89 LYS A N 1
ATOM 671 C CA . LYS A 1 89 ? 13.641 10.961 18.594 1 92.75 89 LYS A CA 1
ATOM 672 C C . LYS A 1 89 ? 14.523 10 19.391 1 92.75 89 LYS A C 1
ATOM 674 O O . LYS A 1 89 ? 15.242 10.422 20.297 1 92.75 89 LYS A O 1
ATOM 679 N N . ASP A 1 90 ? 14.461 8.695 19.172 1 95.5 90 ASP A N 1
ATOM 680 C CA . ASP A 1 90 ? 15.25 7.648 19.812 1 95.5 90 ASP A CA 1
ATOM 681 C C . ASP A 1 90 ? 16.422 7.23 18.922 1 95.5 90 ASP A C 1
ATOM 683 O O . ASP A 1 90 ? 16.234 6.602 17.891 1 95.5 90 ASP A O 1
ATOM 687 N N . PRO A 1 91 ? 17.656 7.457 19.391 1 96.62 91 PRO A N 1
ATOM 688 C CA . PRO A 1 91 ? 18.828 7.137 18.578 1 96.62 91 PRO A CA 1
ATOM 689 C C . PRO A 1 91 ? 18.906 5.652 18.219 1 96.62 91 PRO A C 1
ATOM 691 O O . PRO A 1 91 ? 19.359 5.301 17.125 1 96.62 91 PRO A O 1
ATOM 694 N N . ALA A 1 92 ? 18.516 4.785 19.094 1 96.88 92 ALA A N 1
ATOM 695 C CA . ALA A 1 92 ? 18.547 3.354 18.797 1 96.88 92 ALA A CA 1
ATOM 696 C C . ALA A 1 92 ? 17.578 2.996 17.688 1 96.88 92 ALA A C 1
ATOM 698 O O . ALA A 1 92 ? 17.906 2.215 16.797 1 96.88 92 ALA A O 1
ATOM 699 N N . ALA A 1 93 ? 16.406 3.602 17.75 1 97 93 ALA A N 1
ATOM 700 C CA . ALA A 1 93 ? 15.422 3.389 16.703 1 97 93 ALA A CA 1
ATOM 701 C C . ALA A 1 93 ? 15.898 3.967 15.375 1 97 93 ALA A C 1
ATOM 703 O O . ALA A 1 93 ? 15.727 3.348 14.32 1 97 93 ALA A O 1
ATOM 704 N N . GLU A 1 94 ? 16.453 5.137 15.43 1 97.81 94 GLU A N 1
ATOM 705 C CA . GLU A 1 94 ? 16.984 5.773 14.227 1 97.81 94 GLU A CA 1
ATOM 706 C C . GLU A 1 94 ? 18.031 4.895 13.555 1 97.81 94 GLU A C 1
ATOM 708 O O . GLU A 1 94 ? 18.047 4.75 12.328 1 97.81 94 GLU A O 1
ATOM 713 N N . ARG A 1 95 ? 18.906 4.328 14.344 1 97.81 95 ARG A N 1
ATOM 714 C CA . ARG A 1 95 ? 19.953 3.457 13.82 1 97.81 95 ARG A CA 1
ATOM 715 C C . ARG A 1 95 ? 19.359 2.201 13.188 1 97.81 95 ARG A C 1
ATOM 717 O O . ARG A 1 95 ? 19.797 1.773 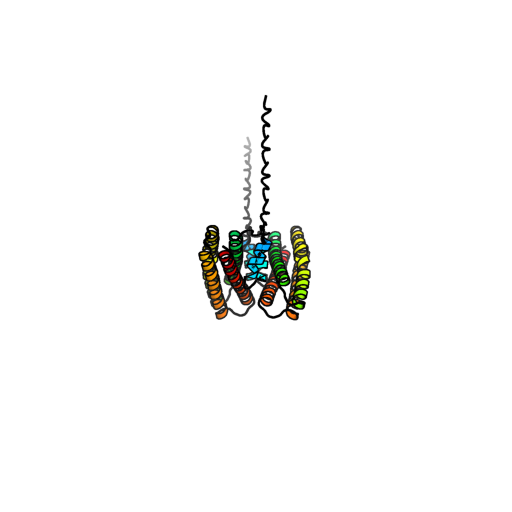12.117 1 97.81 95 ARG A O 1
ATOM 724 N N . ALA A 1 96 ? 18.406 1.614 13.859 1 98.12 96 ALA A N 1
ATOM 725 C CA . ALA A 1 96 ? 17.75 0.423 13.32 1 98.12 96 ALA A CA 1
ATOM 726 C C . ALA A 1 96 ? 17.078 0.719 11.984 1 98.12 96 ALA A C 1
ATOM 728 O O . ALA A 1 96 ? 17.188 -0.065 11.039 1 98.12 96 ALA A O 1
ATOM 729 N N . LEU A 1 97 ? 16.438 1.863 11.922 1 98.69 97 LEU A N 1
ATOM 730 C CA . LEU A 1 97 ? 15.766 2.277 10.703 1 98.69 97 LEU A CA 1
ATOM 731 C C . LEU A 1 97 ? 16.766 2.574 9.594 1 98.69 97 LEU A C 1
ATOM 733 O O . LEU A 1 97 ? 16.531 2.248 8.43 1 98.69 97 LEU A O 1
ATOM 737 N N . ALA A 1 98 ? 17.859 3.201 9.938 1 98.69 98 ALA A N 1
ATOM 738 C CA . ALA A 1 98 ? 18.906 3.461 8.953 1 98.69 98 ALA A CA 1
ATOM 739 C C . ALA A 1 98 ? 19.469 2.158 8.383 1 98.69 98 ALA A C 1
ATOM 741 O O . ALA A 1 98 ? 19.75 2.074 7.184 1 98.69 98 ALA A O 1
ATOM 742 N N . GLN A 1 99 ? 19.625 1.18 9.195 1 98.56 99 GLN A N 1
ATOM 743 C CA . GLN A 1 99 ? 20.094 -0.128 8.742 1 98.56 99 GLN A CA 1
ATOM 744 C C . GLN A 1 99 ? 19.047 -0.781 7.828 1 98.56 99 GLN A C 1
ATOM 746 O O . GLN A 1 99 ? 19.406 -1.419 6.832 1 98.56 99 GLN A O 1
ATOM 751 N N . CYS A 1 100 ? 17.797 -0.589 8.164 1 98.81 100 CYS A N 1
ATOM 752 C CA . CYS A 1 100 ? 16.734 -1.071 7.281 1 98.81 100 CYS A CA 1
ATOM 753 C C . CYS A 1 100 ? 16.812 -0.405 5.914 1 98.81 100 CYS A C 1
ATOM 755 O O . CYS A 1 100 ? 16.703 -1.074 4.887 1 98.81 100 CYS A O 1
ATOM 757 N N . ALA A 1 101 ? 17 0.881 5.902 1 98.88 101 ALA A N 1
ATOM 758 C CA . ALA A 1 101 ? 17.109 1.605 4.641 1 98.88 101 ALA A CA 1
ATOM 759 C C . ALA A 1 101 ? 18.297 1.096 3.828 1 98.88 101 ALA A C 1
ATOM 761 O O . ALA A 1 101 ? 18.219 0.986 2.602 1 98.88 101 ALA A O 1
ATOM 762 N N . GLU A 1 102 ? 19.359 0.745 4.469 1 98.88 102 GLU A N 1
ATOM 763 C CA . GLU A 1 102 ? 20.562 0.229 3.805 1 98.88 102 GLU A CA 1
ATOM 764 C C . GLU A 1 102 ? 20.297 -1.132 3.17 1 98.88 102 GLU A C 1
ATOM 766 O O . GLU A 1 102 ? 20.891 -1.467 2.139 1 98.88 102 GLU A O 1
ATOM 771 N N . LEU A 1 103 ? 19.453 -1.886 3.793 1 98.88 103 LEU A N 1
ATOM 772 C CA . LEU A 1 103 ? 19.094 -3.193 3.256 1 98.88 103 LEU A CA 1
ATOM 773 C C . LEU A 1 103 ? 18.172 -3.051 2.049 1 98.88 103 LEU A C 1
ATOM 775 O O . LEU A 1 103 ? 18.328 -3.781 1.064 1 98.88 103 LEU A O 1
ATOM 779 N N . TYR A 1 104 ? 17.297 -2.064 2.064 1 98.88 104 TYR A N 1
ATOM 780 C CA . TYR A 1 104 ? 16.281 -1.882 1.037 1 98.88 104 TYR A CA 1
ATOM 781 C C . TYR A 1 104 ? 16.8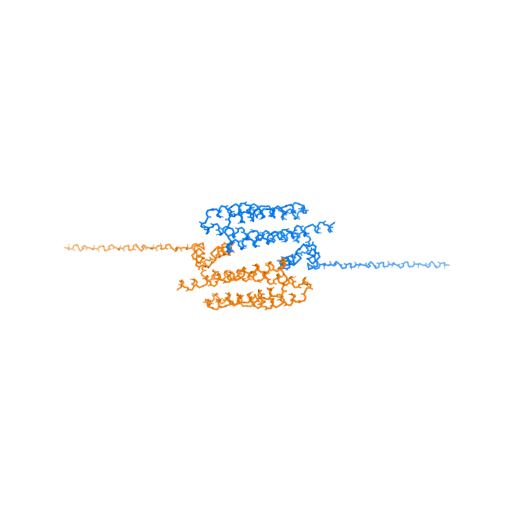59 -1.195 -0.193 1 98.88 104 TYR A C 1
ATOM 783 O O . TYR A 1 104 ? 16.5 -1.523 -1.324 1 98.88 104 TYR A O 1
ATOM 791 N N . ARG A 1 105 ? 17.703 -0.294 -0.036 1 98.81 105 ARG A N 1
ATOM 792 C CA . ARG A 1 105 ? 18.125 0.622 -1.093 1 98.81 105 ARG A CA 1
ATOM 793 C C . ARG A 1 105 ? 18.703 -0.139 -2.277 1 98.81 105 ARG A C 1
ATOM 795 O O . ARG A 1 105 ? 18.297 0.072 -3.422 1 98.81 105 ARG A O 1
ATOM 802 N N . PRO A 1 106 ? 19.719 -1.077 -2.078 1 98.81 106 PRO A N 1
ATOM 803 C CA . PRO A 1 106 ? 20.234 -1.765 -3.258 1 98.81 106 PRO A CA 1
ATOM 804 C C . PRO A 1 106 ? 19.203 -2.639 -3.951 1 98.81 106 PRO A C 1
ATOM 806 O O . PRO A 1 106 ? 19.234 -2.793 -5.176 1 98.81 106 PRO A O 1
ATOM 809 N N . VAL A 1 107 ? 18.297 -3.215 -3.15 1 98.94 107 VAL A N 1
ATOM 810 C CA . VAL A 1 107 ? 17.25 -4.066 -3.707 1 98.94 107 VAL A CA 1
ATOM 811 C C . VAL A 1 107 ? 16.359 -3.25 -4.645 1 98.94 107 VAL A C 1
ATOM 813 O O . VAL A 1 107 ? 16.094 -3.662 -5.777 1 98.94 107 VAL A O 1
ATOM 816 N N . VAL A 1 108 ? 15.977 -2.066 -4.199 1 98.88 108 VAL A N 1
ATOM 817 C CA . VAL A 1 108 ? 15.039 -1.204 -4.91 1 98.88 108 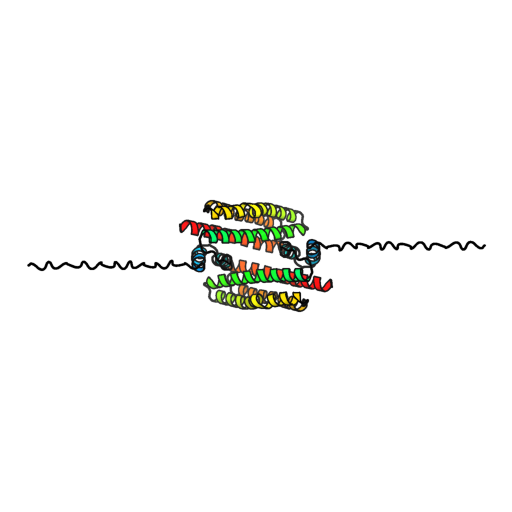VAL A CA 1
ATOM 818 C C . VAL A 1 108 ? 15.734 -0.546 -6.098 1 98.88 108 VAL A C 1
ATOM 820 O O . VAL A 1 108 ? 15.156 -0.44 -7.184 1 98.88 108 VAL A O 1
ATOM 823 N N . ARG A 1 109 ? 16.922 -0.178 -5.93 1 98.69 109 ARG A N 1
ATOM 824 C CA . ARG A 1 109 ? 17.578 0.654 -6.934 1 98.69 109 ARG A CA 1
ATOM 825 C C . ARG A 1 109 ? 18.25 -0.203 -8 1 98.69 109 ARG A C 1
ATOM 827 O O . ARG A 1 109 ? 18.312 0.192 -9.172 1 98.69 109 ARG A O 1
ATOM 834 N N . PHE A 1 110 ? 18.688 -1.416 -7.574 1 98.75 110 PHE A N 1
ATOM 835 C CA . PHE A 1 110 ? 19.547 -2.139 -8.508 1 98.75 110 PHE A CA 1
ATOM 836 C C . PHE A 1 110 ? 19.047 -3.564 -8.711 1 98.75 110 PHE A C 1
ATOM 838 O O . PHE A 1 110 ? 18.812 -3.988 -9.844 1 98.75 110 PHE A O 1
ATOM 845 N N . ASN A 1 111 ? 18.844 -4.328 -7.668 1 98.88 111 ASN A N 1
ATOM 846 C CA . ASN A 1 111 ? 18.672 -5.773 -7.773 1 98.88 111 ASN A CA 1
ATOM 847 C C . ASN A 1 111 ? 17.375 -6.129 -8.508 1 98.88 111 ASN A C 1
ATOM 849 O O . ASN A 1 111 ? 17.406 -6.852 -9.5 1 98.88 111 ASN A O 1
ATOM 853 N N . ILE A 1 112 ? 16.234 -5.57 -8.086 1 98.94 112 ILE A N 1
ATOM 854 C CA . ILE A 1 112 ? 14.961 -5.953 -8.703 1 98.94 112 ILE A CA 1
ATOM 855 C C . ILE A 1 112 ? 14.883 -5.395 -10.117 1 98.94 112 ILE A C 1
ATOM 857 O O . ILE A 1 112 ? 14.484 -6.102 -11.047 1 98.94 112 ILE A O 1
ATOM 861 N N . PRO A 1 113 ? 15.328 -4.18 -10.367 1 98.88 113 PRO A N 1
ATOM 862 C CA . PRO A 1 113 ? 15.328 -3.703 -11.75 1 98.88 113 PRO A CA 1
ATOM 863 C C . PRO A 1 113 ? 16.172 -4.574 -12.672 1 98.88 113 PRO A C 1
ATOM 865 O O . PRO A 1 113 ? 15.766 -4.867 -13.797 1 98.88 113 PRO A O 1
ATOM 868 N N . GLN A 1 114 ? 17.281 -5.027 -12.203 1 98.75 114 GLN A N 1
ATOM 869 C CA . GLN A 1 114 ? 18.125 -5.914 -13 1 98.75 114 GLN A CA 1
ATOM 870 C C . GLN A 1 114 ? 17.422 -7.238 -13.281 1 98.75 114 GLN A C 1
ATOM 872 O O . GLN A 1 114 ? 17.531 -7.789 -14.375 1 98.75 114 GLN A O 1
ATOM 877 N N . ALA A 1 115 ? 16.703 -7.734 -12.281 1 98.75 115 ALA A N 1
ATOM 878 C CA . ALA A 1 115 ? 15.953 -8.977 -12.445 1 98.75 115 ALA A CA 1
ATOM 879 C C . ALA A 1 115 ? 14.852 -8.82 -13.484 1 98.75 115 ALA A C 1
ATOM 881 O O . ALA A 1 115 ? 14.617 -9.727 -14.289 1 98.75 115 ALA A O 1
ATOM 882 N N . ILE A 1 116 ? 14.18 -7.699 -13.508 1 98.62 116 ILE A N 1
ATOM 883 C CA . ILE A 1 116 ? 13.109 -7.426 -14.461 1 98.62 116 ILE A CA 1
ATOM 884 C C . ILE A 1 116 ? 13.68 -7.395 -15.883 1 98.62 116 ILE A C 1
ATOM 886 O O . ILE A 1 116 ? 13.109 -7.98 -16.797 1 98.62 116 ILE A O 1
ATOM 890 N N . GLU A 1 117 ? 14.836 -6.777 -16.031 1 98.06 117 GLU A N 1
ATOM 891 C CA . GLU A 1 117 ? 15.508 -6.758 -17.328 1 98.06 117 GLU A CA 1
ATOM 892 C C . GLU A 1 117 ? 15.914 -8.164 -17.766 1 98.06 117 GLU A C 1
ATOM 894 O O . GLU A 1 117 ? 15.781 -8.531 -18.938 1 98.06 117 GLU A O 1
ATOM 899 N N . ALA A 1 118 ? 16.422 -8.883 -16.828 1 96.69 118 ALA A N 1
ATOM 900 C CA . ALA A 1 118 ? 16.859 -10.242 -17.109 1 96.69 118 ALA A CA 1
ATOM 901 C C . ALA A 1 118 ? 15.695 -11.109 -17.594 1 96.69 118 ALA A C 1
ATOM 903 O O . ALA A 1 118 ? 15.859 -11.961 -18.469 1 96.69 118 ALA A O 1
ATOM 904 N N . MET A 1 119 ? 14.516 -10.953 -17.047 1 96.69 119 MET A N 1
ATOM 905 C CA . MET A 1 119 ? 13.344 -11.742 -17.422 1 96.69 119 MET A CA 1
ATOM 906 C C . MET A 1 119 ? 12.93 -11.453 -18.859 1 96.69 119 MET A C 1
ATOM 908 O O . MET A 1 119 ? 12.414 -12.336 -19.547 1 96.69 119 MET A O 1
ATOM 912 N N . GLN A 1 120 ? 13.234 -10.234 -19.297 1 93.56 120 GLN A N 1
ATOM 913 C CA . GLN A 1 120 ? 12.953 -9.906 -20.688 1 93.56 120 GLN A CA 1
ATOM 914 C C . GLN A 1 120 ? 13.82 -10.742 -21.641 1 93.56 120 GLN A C 1
ATOM 916 O O . GLN A 1 120 ? 13.438 -10.992 -22.781 1 93.56 120 GLN A O 1
ATOM 921 N N . ARG A 1 121 ? 14.906 -11.211 -21.094 1 93 121 ARG A N 1
ATOM 922 C CA . ARG A 1 121 ? 15.805 -12.055 -21.875 1 93 121 ARG A CA 1
ATOM 923 C C . ARG A 1 121 ? 15.562 -13.531 -21.594 1 93 121 ARG A C 1
ATOM 925 O O . ARG A 1 121 ? 16.312 -14.391 -22.047 1 93 121 ARG A O 1
ATOM 932 N N . GLY A 1 122 ? 14.633 -13.797 -20.734 1 90.25 122 GLY A N 1
ATOM 933 C CA . GLY A 1 122 ? 14.281 -15.172 -20.438 1 90.25 122 GLY A CA 1
ATOM 934 C C . GLY A 1 122 ? 15.047 -15.734 -19.25 1 90.25 122 GLY A C 1
ATOM 935 O O . GLY A 1 122 ? 14.969 -16.938 -18.969 1 90.25 122 GLY A O 1
ATOM 936 N N . GLU A 1 123 ? 15.727 -14.883 -18.547 1 93.81 123 GLU A N 1
ATOM 937 C CA . GLU A 1 123 ? 16.516 -15.328 -17.391 1 93.81 123 GLU A CA 1
ATOM 938 C C . GLU A 1 123 ? 15.672 -15.328 -16.125 1 93.81 123 GLU A C 1
ATOM 940 O O . GLU A 1 123 ? 15.961 -14.578 -15.188 1 93.81 123 GLU A O 1
ATOM 945 N N . PHE A 1 124 ? 14.852 -16.297 -15.914 1 96.38 124 PHE A N 1
ATOM 946 C CA . PHE A 1 124 ? 13.883 -16.359 -14.828 1 96.38 124 PHE A CA 1
ATOM 947 C C . PHE A 1 124 ? 14.539 -16.844 -13.539 1 96.38 124 PHE A C 1
ATOM 949 O O . PHE A 1 124 ? 14.125 -16.453 -12.445 1 96.38 124 PHE A O 1
ATOM 956 N N . GLY A 1 125 ? 15.539 -17.688 -13.695 1 95.94 125 GLY A N 1
ATOM 957 C CA . GLY A 1 125 ? 16.234 -18.172 -12.508 1 95.94 125 GLY A CA 1
ATOM 958 C C . GLY A 1 125 ? 16.875 -17.062 -11.695 1 95.94 125 GLY A C 1
ATOM 959 O O . GLY A 1 125 ? 16.781 -17.047 -10.469 1 95.94 125 GLY A O 1
ATOM 960 N N . PHE A 1 126 ? 17.484 -16.125 -12.398 1 97.62 126 PHE A N 1
ATOM 961 C CA . PHE A 1 126 ? 18.094 -14.984 -11.734 1 97.62 126 PHE A CA 1
ATOM 962 C C . PHE A 1 126 ? 17.031 -14.164 -11 1 97.62 126 PHE A C 1
ATOM 964 O O . PHE A 1 126 ? 17.25 -13.719 -9.875 1 97.62 126 PHE A O 1
ATOM 971 N N . ALA A 1 127 ? 15.914 -14.016 -11.602 1 98.38 127 ALA A N 1
ATOM 972 C CA . ALA A 1 127 ? 14.836 -13.234 -10.992 1 98.38 127 ALA A CA 1
ATOM 973 C C . ALA A 1 127 ? 14.328 -13.898 -9.719 1 98.38 127 ALA A C 1
ATOM 975 O O . ALA A 1 127 ? 14.07 -13.227 -8.719 1 98.38 127 ALA A O 1
ATOM 976 N N . THR A 1 128 ? 14.227 -15.219 -9.719 1 98.38 128 THR A N 1
ATOM 977 C CA . THR A 1 128 ? 13.781 -15.945 -8.531 1 98.38 128 THR A CA 1
ATOM 978 C C . THR A 1 128 ? 14.781 -15.766 -7.387 1 98.38 128 THR A C 1
ATOM 980 O O . THR A 1 128 ? 14.383 -15.586 -6.234 1 98.38 128 THR A O 1
ATOM 983 N N . TYR A 1 129 ? 16.016 -15.75 -7.727 1 98.62 129 TYR A N 1
ATOM 984 C CA . TYR A 1 129 ? 17.062 -15.547 -6.727 1 98.62 129 TYR A CA 1
ATOM 985 C C . TYR A 1 129 ? 16.969 -14.148 -6.121 1 98.62 129 TYR A C 1
ATOM 987 O O . TYR A 1 129 ? 17.016 -13.992 -4.898 1 98.62 129 TYR A O 1
ATOM 995 N N . VAL A 1 130 ? 16.828 -13.133 -6.957 1 98.88 130 VAL A N 1
ATOM 996 C CA . VAL A 1 130 ? 16.781 -11.734 -6.523 1 98.88 130 VAL A CA 1
ATOM 997 C C . VAL A 1 130 ? 15.57 -11.508 -5.629 1 98.88 130 VAL A C 1
ATOM 999 O O . VAL A 1 130 ? 15.672 -10.852 -4.586 1 98.88 130 VAL A O 1
ATOM 1002 N N . LEU A 1 131 ? 14.461 -12.055 -5.98 1 98.88 131 LEU A N 1
ATOM 1003 C CA . LEU A 1 131 ? 13.234 -11.875 -5.207 1 98.88 131 LEU A CA 1
ATOM 1004 C C . LEU A 1 131 ? 13.297 -12.641 -3.891 1 98.88 131 LEU A C 1
ATOM 1006 O O . LEU A 1 131 ? 12.797 -12.172 -2.869 1 98.88 131 LEU A O 1
ATOM 1010 N N . GLY A 1 132 ? 13.867 -13.812 -3.914 1 98.81 132 GLY A N 1
ATOM 1011 C CA . GLY A 1 132 ? 14.141 -14.516 -2.67 1 98.81 132 GLY A CA 1
ATOM 1012 C C . GLY A 1 132 ? 15.047 -13.742 -1.733 1 98.81 132 GLY A C 1
ATOM 1013 O O . GLY A 1 132 ? 14.812 -13.711 -0.523 1 98.81 132 GLY A O 1
ATOM 1014 N N . ASP A 1 133 ? 16.062 -13.109 -2.299 1 98.81 133 ASP A N 1
ATOM 1015 C CA . ASP A 1 133 ? 16.984 -12.297 -1.495 1 98.81 133 ASP A CA 1
ATOM 1016 C C . ASP A 1 133 ? 16.266 -11.062 -0.945 1 98.81 133 ASP A C 1
ATOM 1018 O O . ASP A 1 133 ? 16.547 -10.633 0.177 1 98.81 133 ASP A O 1
ATOM 1022 N N . ALA A 1 134 ? 15.422 -10.438 -1.747 1 98.94 134 ALA A N 1
ATOM 1023 C CA . ALA A 1 134 ? 14.625 -9.305 -1.282 1 98.94 134 ALA A CA 1
ATOM 1024 C C . ALA A 1 134 ? 13.82 -9.672 -0.04 1 98.94 134 ALA A C 1
ATOM 1026 O O . ALA A 1 134 ? 13.734 -8.883 0.905 1 98.94 134 ALA A O 1
ATOM 1027 N N . GLU A 1 135 ? 13.242 -10.82 -0.028 1 98.88 135 GLU A N 1
ATOM 1028 C CA . GLU A 1 135 ? 12.508 -11.305 1.136 1 98.88 135 GLU A CA 1
ATOM 1029 C C . GLU A 1 135 ? 13.414 -11.414 2.357 1 98.88 135 GLU A C 1
ATOM 1031 O O . GLU A 1 135 ? 13.023 -11.031 3.463 1 98.88 135 GLU A O 1
ATOM 1036 N N . LYS A 1 136 ? 14.586 -11.922 2.137 1 98.81 136 LYS A N 1
ATOM 1037 C CA . LYS A 1 136 ? 15.539 -12.078 3.232 1 98.81 136 LYS A CA 1
ATOM 1038 C C . LYS A 1 136 ? 15.953 -10.719 3.795 1 98.81 136 LYS A C 1
ATOM 1040 O O . LYS A 1 136 ? 16.109 -10.562 5.008 1 98.81 136 LYS A O 1
ATOM 1045 N N . GLN A 1 137 ? 16.188 -9.758 2.887 1 98.88 137 GLN A N 1
ATOM 1046 C CA . GLN A 1 137 ? 16.516 -8.414 3.352 1 98.88 137 GLN A CA 1
ATOM 1047 C C . GLN A 1 137 ? 15.359 -7.816 4.156 1 98.88 137 GLN A C 1
ATOM 1049 O O . GLN A 1 137 ? 15.586 -7.156 5.172 1 98.88 137 GLN A O 1
ATOM 1054 N N . THR A 1 138 ? 14.188 -8.047 3.754 1 98.94 138 THR A N 1
ATOM 1055 C CA . THR A 1 138 ? 13.008 -7.574 4.469 1 98.94 138 THR A CA 1
ATOM 1056 C C . THR A 1 138 ? 12.906 -8.219 5.844 1 98.94 138 THR A C 1
ATOM 1058 O O . THR A 1 138 ? 12.586 -7.555 6.828 1 98.94 138 THR A O 1
ATOM 1061 N N . ASP A 1 139 ? 13.203 -9.484 5.945 1 98.81 139 ASP A N 1
ATOM 1062 C CA . ASP A 1 139 ? 13.227 -10.195 7.219 1 98.81 139 ASP A CA 1
ATOM 1063 C C . ASP A 1 139 ? 14.273 -9.602 8.164 1 98.81 139 ASP A C 1
ATOM 1065 O O . ASP A 1 139 ? 14.031 -9.469 9.367 1 98.81 139 ASP A O 1
ATOM 1069 N N . SER A 1 140 ? 15.391 -9.359 7.59 1 98.81 140 SER A N 1
ATOM 1070 C CA . SER A 1 140 ? 16.453 -8.758 8.391 1 98.81 140 SER A CA 1
ATOM 1071 C C . SER A 1 140 ? 16.031 -7.402 8.945 1 98.81 140 SER A C 1
ATOM 1073 O O . SER A 1 140 ? 16.312 -7.09 10.10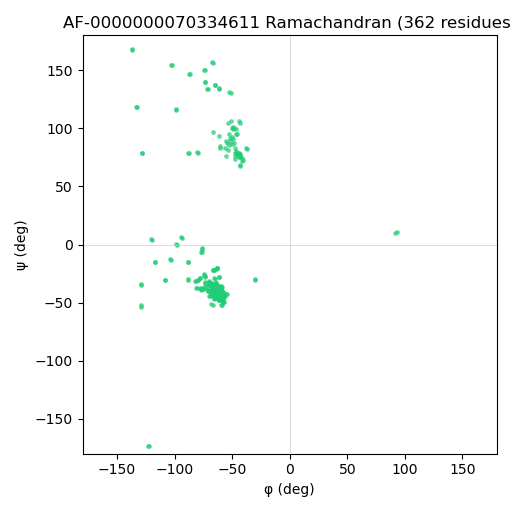2 1 98.81 140 SER A O 1
ATOM 1075 N N . CYS A 1 141 ? 15.375 -6.637 8.172 1 98.88 141 CYS A N 1
ATOM 1076 C CA . CYS A 1 141 ? 14.836 -5.367 8.641 1 98.88 141 CYS A CA 1
ATOM 1077 C C . CYS A 1 141 ? 13.844 -5.582 9.773 1 98.88 141 CYS A C 1
ATOM 1079 O O . CYS A 1 141 ? 13.922 -4.914 10.805 1 98.88 141 CYS A O 1
ATOM 1081 N N . GLN A 1 142 ? 12.961 -6.527 9.586 1 98.69 142 GLN A N 1
ATOM 1082 C CA . GLN A 1 142 ? 11.938 -6.77 10.594 1 98.69 142 GLN A CA 1
ATOM 1083 C C . GLN A 1 142 ? 12.555 -7.18 11.93 1 98.69 142 GLN A C 1
ATOM 1085 O O . GLN A 1 142 ? 12.078 -6.777 12.992 1 98.69 142 GLN A O 1
ATOM 1090 N N . LYS A 1 143 ? 13.578 -7.973 11.883 1 98.25 143 LYS A N 1
ATOM 1091 C CA . LYS A 1 143 ? 14.266 -8.391 13.094 1 98.25 143 LYS A CA 1
ATOM 1092 C C . LYS A 1 143 ? 14.836 -7.191 13.852 1 98.25 143 LYS A C 1
ATOM 1094 O O . LYS A 1 143 ? 14.766 -7.133 15.078 1 98.25 143 LYS A O 1
ATOM 1099 N N . ARG A 1 144 ? 15.336 -6.242 13.086 1 97.69 144 ARG A N 1
ATOM 1100 C CA . ARG A 1 144 ? 15.875 -5.031 13.695 1 97.69 144 ARG A CA 1
ATOM 1101 C C . ARG A 1 144 ? 14.766 -4.203 14.336 1 97.69 144 ARG A C 1
ATOM 1103 O O . ARG A 1 144 ? 14.945 -3.668 15.438 1 97.69 144 ARG A O 1
ATOM 1110 N N . ILE A 1 145 ? 13.688 -4.105 13.719 1 97.81 145 ILE A N 1
ATOM 1111 C CA . ILE A 1 145 ? 12.539 -3.357 14.219 1 97.81 145 ILE A CA 1
ATOM 1112 C C . ILE A 1 145 ? 12.016 -4.012 15.5 1 97.81 145 ILE A C 1
ATOM 1114 O O . ILE A 1 145 ? 11.758 -3.328 16.484 1 97.81 145 ILE A O 1
ATOM 1118 N N . ASN A 1 146 ? 11.953 -5.289 15.492 1 97 146 ASN A N 1
ATOM 1119 C CA . ASN A 1 146 ? 11.445 -6.023 16.641 1 97 146 ASN A CA 1
ATOM 1120 C C . ASN A 1 146 ? 12.336 -5.84 17.875 1 97 146 ASN A C 1
ATOM 1122 O O . ASN A 1 146 ? 11.844 -5.766 19 1 97 146 ASN A O 1
ATOM 1126 N N . SER A 1 147 ? 13.57 -5.73 17.641 1 96 147 SER A N 1
ATOM 1127 C CA . SER A 1 147 ? 14.523 -5.734 18.75 1 96 147 SER A CA 1
ATOM 1128 C C . SER A 1 147 ? 14.742 -4.328 19.297 1 96 147 SER A C 1
ATOM 1130 O O . SER A 1 147 ? 15.211 -4.164 20.422 1 96 147 SER A O 1
ATOM 1132 N N . THR A 1 148 ? 14.328 -3.299 18.547 1 95.25 148 THR A N 1
ATOM 1133 C CA . THR A 1 148 ? 14.836 -1.984 18.922 1 95.25 148 THR A CA 1
ATOM 1134 C C . THR A 1 148 ? 13.688 -0.985 19.062 1 95.25 148 THR A C 1
ATOM 1136 O O . THR A 1 148 ? 13.75 -0.076 19.891 1 95.25 148 THR A O 1
ATOM 1139 N N . MET A 1 149 ? 12.695 -1.128 18.266 1 93.94 149 MET A N 1
ATOM 1140 C CA . MET A 1 149 ? 11.656 -0.103 18.234 1 93.94 149 MET A CA 1
ATOM 1141 C C . MET A 1 149 ? 10.578 -0.392 19.281 1 93.94 149 MET A C 1
ATOM 1143 O O . MET A 1 149 ? 10.25 -1.552 19.531 1 93.94 149 MET A O 1
ATOM 1147 N N . ALA A 1 150 ? 10.047 0.688 19.797 1 89.38 150 ALA A N 1
ATOM 1148 C CA . ALA A 1 150 ? 8.883 0.573 20.672 1 89.38 150 ALA A CA 1
ATOM 1149 C C . ALA A 1 150 ? 7.66 0.099 19.891 1 89.38 150 ALA A C 1
ATOM 1151 O O . ALA A 1 150 ? 7.609 0.225 18.672 1 89.38 150 ALA A O 1
ATOM 1152 N N . ASP A 1 151 ? 6.738 -0.488 20.656 1 90.69 151 ASP A N 1
ATOM 1153 C CA . ASP A 1 151 ? 5.477 -0.913 20.047 1 90.69 151 ASP A CA 1
ATOM 1154 C C . ASP A 1 151 ? 4.52 0.265 19.891 1 90.69 151 ASP A C 1
ATOM 1156 O O . ASP A 1 151 ? 3.611 0.446 20.703 1 90.69 151 ASP A O 1
ATOM 1160 N N . ASP A 1 152 ? 4.746 1.017 18.891 1 91.19 152 ASP A N 1
ATOM 1161 C CA . ASP A 1 152 ? 3.877 2.152 18.609 1 91.19 152 ASP A CA 1
ATOM 1162 C C . ASP A 1 152 ? 3.291 2.045 17.203 1 91.19 152 ASP A C 1
ATOM 1164 O O . ASP A 1 152 ? 3.459 1.024 16.531 1 91.19 152 ASP A O 1
ATOM 1168 N N . GLU A 1 153 ? 2.6 3.035 16.734 1 91.25 153 GLU A N 1
ATOM 1169 C CA . GLU A 1 153 ? 1.872 2.992 15.469 1 91.25 153 GLU A CA 1
ATOM 1170 C C . GLU A 1 153 ? 2.828 2.865 14.281 1 91.25 153 GLU A C 1
ATOM 1172 O O . GLU A 1 153 ? 2.518 2.191 13.297 1 91.25 153 GLU A O 1
ATOM 1177 N N . SER A 1 154 ? 3.941 3.504 14.438 1 94.31 154 SER A N 1
ATOM 1178 C CA . SER A 1 154 ? 4.91 3.459 13.344 1 94.31 154 SER A CA 1
ATOM 1179 C C . SER A 1 154 ? 5.5 2.062 13.188 1 94.31 154 SER A C 1
ATOM 1181 O O . SER A 1 154 ? 5.668 1.577 12.07 1 94.31 154 SER A O 1
ATOM 1183 N N . SER A 1 155 ? 5.801 1.467 14.359 1 95.81 155 SER A N 1
ATOM 1184 C CA . SER A 1 155 ? 6.352 0.117 14.297 1 95.81 155 SER A CA 1
ATOM 1185 C C . SER A 1 155 ? 5.316 -0.88 13.789 1 95.81 155 SER A C 1
ATOM 1187 O O . SER A 1 155 ? 5.648 -1.808 13.047 1 95.81 155 SER A O 1
ATOM 1189 N N . VAL A 1 156 ? 4.102 -0.69 14.141 1 95.44 156 VAL A N 1
ATOM 1190 C CA . VAL A 1 156 ? 3.016 -1.548 13.68 1 95.44 156 VAL A CA 1
ATOM 1191 C C . VAL A 1 156 ? 2.846 -1.393 12.164 1 95.44 156 VAL A C 1
ATOM 1193 O O . VAL A 1 156 ? 2.709 -2.385 11.445 1 95.44 156 VAL A O 1
ATOM 1196 N N . ALA A 1 157 ? 2.881 -0.186 11.719 1 96.5 157 ALA A N 1
ATOM 1197 C CA . ALA A 1 157 ? 2.727 0.091 10.289 1 96.5 157 ALA A CA 1
ATOM 1198 C C . ALA A 1 157 ? 3.883 -0.503 9.484 1 96.5 157 ALA A C 1
ATOM 1200 O O . ALA A 1 157 ? 3.67 -1.098 8.43 1 96.5 157 ALA A O 1
ATOM 1201 N N . LEU A 1 158 ? 5.07 -0.32 9.977 1 98 158 LEU A N 1
ATOM 1202 C CA . LEU A 1 158 ? 6.234 -0.847 9.281 1 98 158 LEU A CA 1
ATOM 1203 C C . LEU A 1 158 ? 6.207 -2.371 9.25 1 98 158 LEU A C 1
ATOM 1205 O O . LEU A 1 158 ? 6.578 -2.98 8.242 1 98 158 LEU A O 1
ATOM 1209 N N . THR A 1 159 ? 5.781 -2.98 10.344 1 97.81 159 THR A N 1
ATOM 1210 C CA . THR A 1 159 ? 5.656 -4.434 10.414 1 97.81 159 THR A CA 1
ATOM 1211 C C . THR A 1 159 ? 4.66 -4.938 9.375 1 97.81 159 THR A C 1
ATOM 1213 O O . THR A 1 159 ? 4.926 -5.922 8.68 1 97.81 159 THR A O 1
ATOM 1216 N N . ALA A 1 160 ? 3.568 -4.301 9.273 1 96.56 160 ALA A N 1
ATOM 1217 C CA . ALA A 1 160 ? 2.562 -4.695 8.289 1 96.56 160 ALA A CA 1
ATOM 1218 C C . ALA A 1 160 ? 3.098 -4.539 6.871 1 96.56 160 ALA A C 1
ATOM 1220 O O . ALA A 1 160 ? 2.852 -5.391 6.012 1 96.56 160 ALA A O 1
ATOM 1221 N N . ARG A 1 161 ? 3.766 -3.463 6.609 1 98.12 161 ARG A N 1
ATOM 1222 C CA . ARG A 1 161 ? 4.348 -3.213 5.293 1 98.12 161 ARG A CA 1
ATOM 1223 C C . ARG A 1 161 ? 5.391 -4.27 4.945 1 98.12 161 ARG A C 1
ATOM 1225 O O . ARG A 1 161 ? 5.43 -4.758 3.814 1 98.12 161 ARG A O 1
ATOM 1232 N N . ASN A 1 162 ? 6.207 -4.574 5.926 1 98.62 162 ASN A N 1
ATOM 1233 C CA . ASN A 1 162 ? 7.207 -5.617 5.707 1 98.62 162 ASN A CA 1
ATOM 1234 C C . ASN A 1 162 ? 6.555 -6.969 5.438 1 98.62 162 ASN A C 1
ATOM 1236 O O . ASN A 1 162 ? 7.02 -7.727 4.586 1 98.62 162 ASN A O 1
ATOM 1240 N N . GLN A 1 163 ? 5.543 -7.262 6.129 1 98 163 GLN A N 1
ATOM 1241 C CA . GLN A 1 163 ? 4.848 -8.523 5.914 1 98 163 GLN A CA 1
ATOM 1242 C C . GLN A 1 163 ? 4.25 -8.594 4.512 1 98 163 GLN A C 1
ATOM 1244 O O . GLN A 1 163 ? 4.301 -9.641 3.859 1 98 163 GLN A O 1
ATOM 1249 N N . LEU A 1 164 ? 3.709 -7.531 4.086 1 98.25 164 LEU A N 1
ATOM 1250 C CA . LEU A 1 164 ? 3.164 -7.496 2.732 1 98.25 164 LEU A CA 1
ATOM 1251 C C . LEU A 1 164 ? 4.254 -7.766 1.7 1 98.25 164 LEU A C 1
ATOM 1253 O O . LEU A 1 164 ? 4.047 -8.531 0.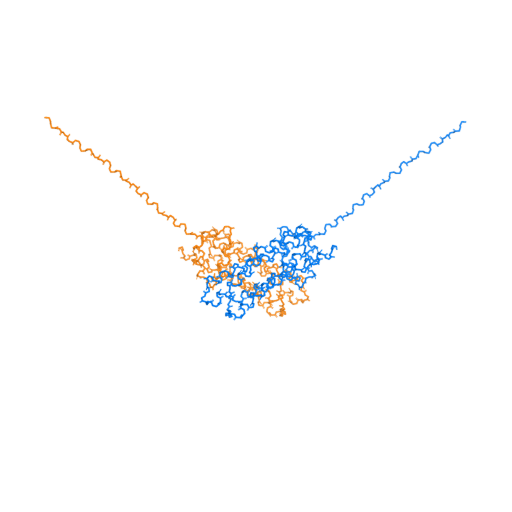757 1 98.25 164 LEU A O 1
ATOM 1257 N N . VAL A 1 165 ? 5.383 -7.121 1.876 1 98.88 165 VAL A N 1
ATOM 1258 C CA . VAL A 1 165 ? 6.492 -7.312 0.944 1 98.88 165 VAL A CA 1
ATOM 1259 C C . VAL A 1 165 ? 6.906 -8.781 0.931 1 98.88 165 VAL A C 1
ATOM 1261 O O . VAL A 1 165 ? 7.145 -9.359 -0.134 1 98.88 165 VAL A O 1
ATOM 1264 N N . LYS A 1 166 ? 6.977 -9.391 2.061 1 98.75 166 LYS A N 1
ATOM 1265 C CA . LYS A 1 166 ? 7.348 -10.805 2.133 1 98.75 166 LYS A CA 1
ATOM 1266 C C . LYS A 1 166 ? 6.34 -11.672 1.384 1 98.75 166 LYS A C 1
ATOM 1268 O O . LYS A 1 166 ? 6.727 -12.539 0.598 1 98.75 166 LYS A O 1
ATOM 1273 N N . ASN A 1 167 ? 5.094 -11.438 1.638 1 98.38 167 ASN A N 1
ATOM 1274 C CA . ASN A 1 167 ? 4.051 -12.195 0.954 1 98.38 167 ASN A CA 1
ATOM 1275 C C . ASN A 1 167 ? 4.109 -11.992 -0.558 1 98.38 167 ASN A C 1
ATOM 1277 O O . ASN A 1 167 ? 3.932 -12.938 -1.323 1 98.38 167 ASN A O 1
ATOM 1281 N N . LEU A 1 168 ? 4.379 -10.781 -0.967 1 98.81 168 LEU A N 1
ATOM 1282 C CA . LEU A 1 168 ? 4.461 -10.477 -2.391 1 98.81 168 LEU A CA 1
ATOM 1283 C C . LEU A 1 168 ? 5.668 -11.164 -3.025 1 98.81 168 LEU A C 1
ATOM 1285 O O . LEU A 1 168 ? 5.594 -11.617 -4.168 1 98.81 168 LEU A O 1
ATOM 1289 N N . CYS A 1 169 ? 6.746 -11.203 -2.283 1 98.88 169 CYS A N 1
ATOM 1290 C CA . CYS A 1 169 ? 7.91 -11.93 -2.779 1 98.88 169 CYS A CA 1
ATOM 1291 C C . CYS A 1 169 ? 7.59 -13.406 -2.971 1 98.88 169 CYS A C 1
ATOM 1293 O O . CYS A 1 169 ? 7.949 -13.992 -3.99 1 98.88 169 CYS A O 1
ATOM 1295 N N . ASP A 1 170 ? 6.898 -14.016 -1.998 1 98.62 170 ASP A N 1
ATOM 1296 C CA . ASP A 1 170 ? 6.477 -15.406 -2.111 1 98.62 170 ASP A CA 1
ATOM 1297 C C . ASP A 1 170 ? 5.602 -15.617 -3.346 1 98.62 170 ASP A C 1
ATOM 1299 O O . ASP A 1 170 ? 5.773 -16.594 -4.078 1 98.62 170 ASP A O 1
ATOM 1303 N N . VAL A 1 171 ? 4.727 -14.742 -3.596 1 98.62 171 VAL A N 1
ATOM 1304 C CA . VAL A 1 171 ? 3.844 -14.812 -4.754 1 98.62 171 VAL A CA 1
ATOM 1305 C C . VAL A 1 171 ? 4.66 -14.68 -6.039 1 98.62 171 VAL A C 1
ATOM 1307 O O . VAL A 1 171 ? 4.492 -15.469 -6.969 1 98.62 171 VAL A O 1
ATOM 1310 N N . ALA A 1 172 ? 5.531 -13.734 -6.055 1 98.81 172 ALA A N 1
ATOM 1311 C CA . ALA A 1 172 ? 6.312 -13.477 -7.262 1 98.81 172 ALA A CA 1
ATOM 1312 C C . ALA A 1 172 ? 7.176 -14.688 -7.625 1 98.81 172 ALA A C 1
ATOM 1314 O O . ALA A 1 172 ? 7.219 -15.102 -8.789 1 98.81 172 ALA A O 1
ATOM 1315 N N . VAL A 1 173 ? 7.828 -15.234 -6.648 1 98.69 173 VAL A N 1
ATOM 1316 C CA . VAL A 1 173 ? 8.656 -16.406 -6.875 1 98.69 173 VAL A CA 1
ATOM 1317 C C . VAL A 1 173 ? 7.793 -17.562 -7.395 1 98.69 173 VAL A C 1
ATOM 1319 O O . VAL A 1 173 ? 8.164 -18.234 -8.352 1 98.69 173 VAL A O 1
ATOM 1322 N N . SER A 1 174 ? 6.637 -17.781 -6.832 1 98.38 174 SER A N 1
ATOM 1323 C CA . SER A 1 174 ? 5.734 -18.844 -7.238 1 98.38 174 SER A CA 1
ATOM 1324 C C . SER A 1 174 ? 5.211 -18.625 -8.656 1 98.38 174 SER A C 1
ATOM 1326 O O . SER A 1 174 ? 5.094 -19.578 -9.43 1 98.38 174 SER A O 1
ATOM 1328 N N . VAL A 1 175 ? 4.863 -17.422 -8.969 1 98.12 175 VAL A N 1
ATOM 1329 C CA . VAL A 1 175 ? 4.41 -17.094 -10.312 1 98.12 175 VAL A CA 1
ATOM 1330 C C . VAL A 1 175 ? 5.492 -17.438 -11.336 1 98.12 175 VAL A C 1
ATOM 1332 O O . VAL A 1 175 ? 5.219 -18.125 -12.32 1 98.12 175 VAL A O 1
ATOM 1335 N N . ILE A 1 176 ? 6.672 -17.031 -11.086 1 97.94 176 ILE A N 1
ATOM 1336 C CA . ILE A 1 176 ? 7.777 -17.25 -12.016 1 97.94 176 ILE A CA 1
ATOM 1337 C C . ILE A 1 176 ? 8.039 -18.734 -12.164 1 97.94 176 ILE A C 1
ATOM 1339 O O . ILE A 1 176 ? 8.219 -19.234 -13.273 1 97.94 176 ILE A O 1
ATOM 1343 N N . LYS A 1 177 ? 8.016 -19.422 -11.102 1 96.88 177 LYS A N 1
ATOM 1344 C CA . LYS A 1 177 ? 8.227 -20.859 -11.148 1 96.88 177 LYS A CA 1
ATOM 1345 C C . LYS A 1 177 ? 7.133 -21.562 -11.945 1 96.88 177 LYS A C 1
ATOM 1347 O O . LYS A 1 177 ? 7.41 -22.469 -12.727 1 96.88 177 LYS A O 1
ATOM 1352 N N . SER A 1 178 ? 5.93 -21.125 -11.688 1 95.25 178 SER A N 1
ATOM 1353 C CA . SER A 1 178 ? 4.812 -21.703 -12.43 1 95.25 178 SER A CA 1
ATOM 1354 C C . SER A 1 178 ? 4.977 -21.484 -13.93 1 95.25 178 SER A C 1
ATOM 1356 O O . SER A 1 178 ? 4.66 -22.375 -14.727 1 95.25 178 SER A O 1
ATOM 1358 N N . LEU A 1 179 ? 5.477 -20.359 -14.32 1 93.81 179 LEU A N 1
ATOM 1359 C CA . LEU A 1 179 ? 5.648 -20.016 -15.727 1 93.81 179 LEU A CA 1
ATOM 1360 C C . LEU A 1 179 ? 6.805 -20.797 -16.344 1 93.81 179 LEU A C 1
ATOM 1362 O O . LEU A 1 179 ? 6.793 -21.078 -17.547 1 93.81 179 LEU A O 1
ATOM 1366 N N . MET A 1 180 ? 7.793 -21.062 -15.562 1 91 180 MET A N 1
ATOM 1367 C CA . MET A 1 180 ? 8.938 -21.844 -16.016 1 91 180 MET A CA 1
ATOM 1368 C C . MET A 1 180 ? 8.539 -23.312 -16.234 1 91 180 MET A C 1
ATOM 1370 O O . MET A 1 180 ? 9.086 -23.984 -17.109 1 91 180 MET A O 1
ATOM 1374 N N . ASN A 1 181 ? 7.66 -23.734 -15.461 1 84.56 181 ASN A N 1
ATOM 1375 C CA . ASN A 1 181 ? 7.215 -25.109 -15.57 1 84.56 181 ASN A CA 1
ATOM 1376 C C . ASN A 1 181 ? 6.25 -25.297 -16.734 1 84.56 181 ASN A C 1
ATOM 1378 O O . ASN A 1 181 ? 6.059 -26.422 -17.219 1 84.56 181 ASN A O 1
ATOM 1382 N N . SER A 1 182 ? 5.535 -24.328 -17.078 1 69.12 182 SER A N 1
ATOM 1383 C CA . SER A 1 182 ? 4.613 -24.406 -18.203 1 69.12 182 SER A CA 1
ATOM 1384 C C . SER A 1 182 ? 5.363 -24.328 -19.531 1 69.12 182 SER A C 1
ATOM 1386 O O . SER A 1 182 ? 4.762 -24.484 -20.609 1 69.12 182 SER A O 1
ATOM 1388 N N . ARG A 1 183 ? 6.668 -24.125 -19.531 1 56.28 183 ARG A N 1
ATOM 1389 C CA . ARG A 1 183 ? 7.453 -24.188 -20.75 1 56.28 183 ARG A CA 1
ATOM 1390 C C . ARG A 1 183 ? 8.008 -25.578 -20.984 1 56.28 183 ARG A C 1
ATOM 1392 O O . ARG A 1 183 ? 8.242 -26.328 -20.031 1 56.28 183 ARG A O 1
ATOM 1399 N N . MET B 1 1 ? 23.469 94.688 -16.719 1 34.78 1 MET B N 1
ATOM 1400 C CA . MET B 1 1 ? 22.953 93.438 -17.312 1 34.78 1 MET B CA 1
ATOM 1401 C C . MET B 1 1 ? 23.109 92.25 -16.375 1 34.78 1 MET B C 1
ATOM 1403 O O . MET B 1 1 ? 24.234 91.875 -16.031 1 34.78 1 MET B O 1
ATOM 1407 N N . LYS B 1 2 ? 22.078 92.062 -15.453 1 29.28 2 LYS B N 1
ATOM 1408 C CA . LYS B 1 2 ? 21.984 91.125 -14.359 1 29.28 2 LYS B CA 1
ATOM 1409 C C . LYS B 1 2 ? 21.906 89.688 -14.883 1 29.28 2 LYS B C 1
ATOM 1411 O O . LYS B 1 2 ? 21.062 89.375 -15.727 1 29.28 2 LYS B O 1
ATOM 1416 N N . LYS B 1 3 ? 23.047 88.938 -14.938 1 43.53 3 LYS B N 1
ATOM 1417 C CA . LYS B 1 3 ? 23.266 87.562 -15.289 1 43.53 3 LYS B CA 1
ATOM 1418 C C . LYS B 1 3 ? 22.406 86.625 -14.445 1 43.53 3 LYS B C 1
ATOM 1420 O O . LYS B 1 3 ? 22.531 86.625 -13.219 1 43.53 3 LYS B O 1
ATOM 1425 N N . SER B 1 4 ? 21.047 86.5 -14.727 1 35.34 4 SER B N 1
ATOM 1426 C CA . SER B 1 4 ? 20.109 85.562 -14.078 1 35.34 4 SER B CA 1
ATOM 1427 C C . SER B 1 4 ? 20.672 84.188 -14.047 1 35.34 4 SER B C 1
ATOM 1429 O O . SER B 1 4 ? 21.094 83.625 -15.07 1 35.34 4 SER B O 1
ATOM 1431 N N . SER B 1 5 ? 21.234 83.688 -12.961 1 43 5 SER B N 1
ATOM 1432 C CA . SER B 1 5 ? 21.766 82.375 -12.641 1 43 5 SER B CA 1
ATOM 1433 C C . SER B 1 5 ? 20.688 81.312 -12.742 1 43 5 SER B C 1
ATOM 1435 O O . SER B 1 5 ? 19.641 81.375 -12.086 1 43 5 SER B O 1
ATOM 1437 N N . ALA B 1 6 ? 20.422 80.812 -13.984 1 45.94 6 ALA B N 1
ATOM 1438 C CA . ALA B 1 6 ? 19.5 79.688 -14.219 1 45.94 6 ALA B CA 1
ATOM 1439 C C . ALA B 1 6 ? 19.875 78.5 -13.359 1 45.94 6 ALA B C 1
ATOM 1441 O O . ALA B 1 6 ? 21.016 78 -13.398 1 45.94 6 ALA B O 1
ATOM 1442 N N . VAL B 1 7 ? 19.266 78.312 -12.18 1 47.5 7 VAL B N 1
ATOM 1443 C CA . VAL B 1 7 ? 19.359 77.188 -11.305 1 47.5 7 VAL B CA 1
ATOM 1444 C C . VAL B 1 7 ? 18.969 75.938 -12.078 1 47.5 7 VAL B C 1
ATOM 1446 O O . VAL B 1 7 ? 17.859 75.812 -12.578 1 47.5 7 VAL B O 1
ATOM 1449 N N . THR B 1 8 ? 19.859 75.312 -12.836 1 48.19 8 THR B N 1
ATOM 1450 C CA . THR B 1 8 ? 19.672 74.062 -13.484 1 48.19 8 THR B CA 1
ATOM 1451 C C . THR B 1 8 ? 19.203 73 -12.477 1 48.19 8 THR B C 1
ATOM 1453 O O . THR B 1 8 ? 19.844 72.812 -11.445 1 48.19 8 THR B O 1
ATOM 1456 N N . SER B 1 9 ? 17.859 72.938 -12.25 1 45.91 9 SER B N 1
ATOM 1457 C CA . SER B 1 9 ? 17.25 71.875 -11.469 1 45.91 9 SER B CA 1
ATOM 1458 C C . SER B 1 9 ? 17.719 70.5 -11.953 1 45.91 9 SER B C 1
ATOM 1460 O O . SER B 1 9 ? 17.703 70.25 -13.156 1 45.91 9 SER B O 1
ATOM 1462 N N . GLN B 1 10 ? 18.75 70 -11.367 1 50.56 10 GLN B N 1
ATOM 1463 C CA . GLN B 1 10 ? 19.156 68.625 -11.648 1 50.56 10 GLN B CA 1
ATOM 1464 C C . GLN B 1 10 ? 18 67.625 -11.43 1 50.56 10 GLN B C 1
ATOM 1466 O O . GLN B 1 10 ? 17.312 67.688 -10.406 1 50.56 10 GLN B O 1
ATOM 1471 N N . PRO B 1 11 ? 17.406 67.125 -12.508 1 51 11 PRO B N 1
ATOM 1472 C CA . PRO B 1 11 ? 16.422 66.062 -12.273 1 51 11 PRO B CA 1
ATOM 1473 C C . PRO B 1 11 ? 16.922 65 -11.32 1 51 11 PRO B C 1
ATOM 1475 O O . PRO B 1 11 ? 18.062 64.5 -11.453 1 51 11 PRO B O 1
ATOM 1478 N N . SER B 1 12 ? 16.562 65 -10.031 1 50.31 12 SER B N 1
ATOM 1479 C CA . SER B 1 12 ? 16.781 63.875 -9.133 1 50.31 12 SER B CA 1
ATOM 1480 C C . SER B 1 12 ? 16.312 62.562 -9.766 1 50.31 12 SER B C 1
ATOM 1482 O O . SER B 1 12 ? 15.125 62.438 -10.094 1 50.31 12 SER B O 1
ATOM 1484 N N . LEU B 1 13 ? 17.141 61.906 -10.5 1 46.72 13 LEU B N 1
ATOM 1485 C CA . LEU B 1 13 ? 16.891 60.531 -10.891 1 46.72 13 LEU B CA 1
ATOM 1486 C C . LEU B 1 13 ? 16.453 59.688 -9.688 1 46.72 13 LEU B C 1
ATOM 1488 O O . LEU B 1 13 ? 17.266 59.438 -8.789 1 46.72 13 LEU B O 1
ATOM 1492 N N . TYR B 1 14 ? 15.203 59.812 -9.312 1 43.84 14 TYR B N 1
ATOM 1493 C CA . TYR B 1 14 ? 14.656 58.844 -8.398 1 43.84 14 TYR B CA 1
ATOM 1494 C C . TYR B 1 14 ? 15.016 57.406 -8.844 1 43.84 14 TYR B C 1
ATOM 1496 O O . TYR B 1 14 ? 14.57 56.969 -9.906 1 43.84 14 TYR B O 1
ATOM 1504 N N . LEU B 1 15 ? 16.219 56.938 -8.547 1 44.25 15 LEU B N 1
ATOM 1505 C CA . LEU B 1 15 ? 16.531 55.531 -8.625 1 44.25 15 LEU B CA 1
ATOM 1506 C C . LEU B 1 15 ? 15.422 54.688 -7.988 1 44.25 15 LEU B C 1
ATOM 1508 O O . LEU B 1 15 ? 15.242 54.719 -6.77 1 44.25 15 LEU B O 1
ATOM 1512 N N . PHE B 1 16 ? 14.312 54.531 -8.734 1 42.78 16 PHE B N 1
ATOM 1513 C CA . PHE B 1 16 ? 13.383 53.469 -8.367 1 42.78 16 PHE B CA 1
ATOM 1514 C C . PHE B 1 16 ? 14.133 52.188 -8.023 1 42.78 16 PHE B C 1
ATOM 1516 O O . PHE B 1 16 ? 14.68 51.531 -8.906 1 42.78 16 PHE B O 1
ATOM 1523 N N . LEU B 1 17 ? 14.766 52.094 -6.824 1 42.06 17 LEU B N 1
ATOM 1524 C CA . LEU B 1 17 ? 15.188 50.812 -6.277 1 42.06 17 LEU B CA 1
ATOM 1525 C C . LEU B 1 17 ? 14.062 49.781 -6.367 1 42.06 17 LEU B C 1
ATOM 1527 O O . LEU B 1 17 ? 13.094 49.844 -5.613 1 42.06 17 LEU B O 1
ATOM 1531 N N . LEU B 1 18 ? 13.781 49.281 -7.559 1 43.25 18 LEU B N 1
ATOM 1532 C CA . LEU B 1 18 ? 12.992 48.062 -7.629 1 43.25 18 LEU B CA 1
ATOM 1533 C C . LEU B 1 18 ? 13.477 47.031 -6.594 1 43.25 18 LEU B C 1
ATOM 1535 O O . LEU B 1 18 ? 14.555 46.469 -6.734 1 43.25 18 LEU B O 1
ATOM 1539 N N . LEU B 1 19 ? 13.086 47.219 -5.328 1 43.06 19 LEU B N 1
ATOM 1540 C CA . LEU B 1 19 ? 13.203 46.156 -4.32 1 43.06 19 LEU B CA 1
ATOM 1541 C C . LEU B 1 19 ? 12.734 44.812 -4.879 1 43.06 19 LEU B C 1
ATOM 1543 O O . LEU B 1 19 ? 11.539 44.625 -5.078 1 43.06 19 LEU B O 1
ATOM 1547 N N . PHE B 1 20 ? 13.508 44.156 -5.727 1 43.19 20 PHE B N 1
ATOM 1548 C CA . PHE B 1 20 ? 13.297 42.719 -5.961 1 43.19 20 PHE B CA 1
ATOM 1549 C C . PHE B 1 20 ? 13 42 -4.656 1 43.19 20 PHE B C 1
ATOM 1551 O O . PHE B 1 20 ? 13.906 41.781 -3.842 1 43.19 20 PHE B O 1
ATOM 1558 N N . LEU B 1 21 ? 11.836 42.125 -4.082 1 43.34 21 LEU B N 1
ATOM 1559 C CA . LEU B 1 21 ? 11.438 41.188 -3.049 1 43.34 21 LEU B CA 1
ATOM 1560 C C . LEU B 1 21 ? 11.656 39.75 -3.52 1 43.34 21 LEU B C 1
ATOM 1562 O O . LEU B 1 21 ? 11.109 39.344 -4.547 1 43.34 21 LEU B O 1
ATOM 1566 N N . PRO B 1 22 ? 12.664 39.062 -3.15 1 43.03 22 PRO B N 1
ATOM 1567 C CA . PRO B 1 22 ? 12.711 37.656 -3.486 1 43.03 22 PRO B CA 1
ATOM 1568 C C . PRO B 1 22 ? 11.398 36.938 -3.211 1 43.03 22 PRO B C 1
ATOM 1570 O O . PRO B 1 22 ? 10.859 37 -2.102 1 43.03 22 PRO B O 1
ATOM 1573 N N . LEU B 1 23 ? 10.531 36.781 -4.164 1 43.88 23 LEU B N 1
ATOM 1574 C CA . LEU B 1 23 ? 9.539 35.719 -3.982 1 43.88 23 LEU B CA 1
ATOM 1575 C C . LEU B 1 23 ? 10.156 34.5 -3.285 1 43.88 23 LEU B C 1
ATOM 1577 O O . LEU B 1 23 ? 11.039 33.844 -3.84 1 43.88 23 LEU B O 1
ATOM 1581 N N . GLN B 1 24 ? 10.258 34.5 -2.051 1 44.94 24 GLN B N 1
ATOM 1582 C CA . GLN B 1 24 ? 10.633 33.312 -1.338 1 44.94 24 GLN B CA 1
ATOM 1583 C C . GLN B 1 24 ? 9.906 32.094 -1.896 1 44.94 24 GLN B C 1
ATOM 1585 O O . GLN B 1 24 ? 8.688 31.953 -1.736 1 44.94 24 GLN B O 1
ATOM 1590 N N . VAL B 1 25 ? 10.18 31.672 -3.094 1 45.81 25 VAL B N 1
ATOM 1591 C CA . VAL B 1 25 ? 9.727 30.375 -3.578 1 45.81 25 VAL B CA 1
ATOM 1592 C C . VAL B 1 25 ? 9.883 29.328 -2.471 1 45.81 25 VAL B C 1
ATOM 1594 O O . VAL B 1 25 ? 11 29 -2.078 1 45.81 25 VAL B O 1
ATOM 1597 N N . HIS B 1 26 ? 8.992 29.422 -1.412 1 53.91 26 HIS B N 1
ATOM 1598 C CA . HIS B 1 26 ? 8.977 28.297 -0.479 1 53.91 26 HIS B CA 1
ATOM 1599 C C . HIS B 1 26 ? 9.023 26.969 -1.219 1 53.91 26 HIS B C 1
ATOM 1601 O O . HIS B 1 26 ? 8.211 26.719 -2.111 1 53.91 26 HIS B O 1
ATOM 1607 N N . SER B 1 27 ? 10.102 26.297 -1.241 1 64.75 27 SER B N 1
ATOM 1608 C CA . SER B 1 27 ? 10.297 25 -1.888 1 64.75 27 SER B CA 1
ATOM 1609 C C . SER B 1 27 ? 9.227 24 -1.465 1 64.75 27 SER B C 1
ATOM 1611 O O . SER B 1 27 ? 8.648 24.125 -0.382 1 64.75 27 SER B O 1
ATOM 1613 N N . SER B 1 28 ? 8.57 23.312 -2.281 1 72.44 28 SER B N 1
ATOM 1614 C CA . SER B 1 28 ? 7.621 22.234 -2.047 1 72.44 28 SER B CA 1
ATOM 1615 C C . SER B 1 28 ? 7.965 21.469 -0.777 1 72.44 28 SER B C 1
ATOM 1617 O O . SER B 1 28 ? 7.074 21.109 -0.002 1 72.44 28 SER B O 1
ATOM 1619 N N . ASP B 1 29 ? 9.172 21.453 -0.493 1 77.75 29 ASP B N 1
ATOM 1620 C CA . ASP B 1 29 ? 9.617 20.734 0.69 1 77.75 29 ASP B CA 1
ATOM 1621 C C . ASP B 1 29 ? 9.273 21.5 1.968 1 77.75 29 ASP B C 1
ATOM 1623 O O . ASP B 1 29 ? 8.914 20.891 2.982 1 77.75 29 ASP B O 1
ATOM 1627 N N . ASP B 1 30 ? 9.172 22.766 1.807 1 87.44 30 ASP B N 1
ATOM 1628 C CA . ASP B 1 30 ? 8.844 23.562 2.984 1 87.44 30 ASP B CA 1
ATOM 1629 C C . ASP B 1 30 ? 7.363 23.453 3.33 1 87.44 30 ASP B C 1
ATOM 1631 O O . ASP B 1 30 ? 7 23.344 4.504 1 87.44 30 ASP B O 1
ATOM 1635 N N . LEU B 1 31 ? 6.625 23.422 2.268 1 93.44 31 LEU B N 1
ATOM 1636 C CA . LEU B 1 31 ? 5.188 23.312 2.492 1 93.44 31 LEU B CA 1
ATOM 1637 C C . LEU B 1 31 ? 4.828 21.969 3.107 1 93.44 31 LEU B C 1
ATOM 1639 O O . LEU B 1 31 ? 4.059 21.906 4.066 1 93.44 31 LEU B O 1
ATOM 1643 N N . ILE B 1 32 ? 5.398 20.891 2.676 1 96.31 32 ILE B N 1
ATOM 1644 C CA . ILE B 1 32 ? 5.148 19.562 3.193 1 96.31 32 ILE B CA 1
ATOM 1645 C C . ILE B 1 32 ? 5.617 19.469 4.645 1 96.31 32 ILE B C 1
ATOM 1647 O O . ILE B 1 32 ? 4.891 18.969 5.504 1 96.31 32 ILE B O 1
ATOM 1651 N N . ASP B 1 33 ? 6.766 20.031 4.895 1 94.12 33 ASP B N 1
ATOM 1652 C CA . ASP B 1 33 ? 7.289 20 6.254 1 94.12 33 ASP B CA 1
ATOM 1653 C C . ASP B 1 33 ? 6.344 20.719 7.219 1 94.12 33 ASP B C 1
ATOM 1655 O O . ASP B 1 33 ? 6.023 20.203 8.289 1 94.12 33 ASP B O 1
ATOM 1659 N N . THR B 1 34 ? 5.926 21.859 6.832 1 94.38 34 THR B N 1
ATOM 1660 C CA . THR B 1 34 ? 5.102 22.719 7.691 1 94.38 34 THR B CA 1
ATOM 1661 C C . THR B 1 34 ? 3.746 22.062 7.953 1 94.38 34 THR B C 1
ATOM 1663 O O . THR B 1 34 ? 3.299 21.984 9.102 1 94.38 34 THR B O 1
ATOM 1666 N N . VAL B 1 35 ? 3.162 21.5 6.945 1 96.94 35 VAL B N 1
ATOM 1667 C CA . VAL B 1 35 ? 1.811 20.953 7.066 1 96.94 35 VAL B CA 1
ATOM 1668 C C . VAL B 1 35 ? 1.854 19.609 7.777 1 96.94 35 VAL B C 1
ATOM 1670 O O . VAL B 1 35 ? 1 19.312 8.617 1 96.94 35 VAL B O 1
ATOM 1673 N N . CYS B 1 36 ? 2.857 18.812 7.531 1 97.31 36 CYS B N 1
ATOM 1674 C CA . CYS B 1 36 ? 2.898 17.453 8.07 1 97.31 36 CYS B CA 1
ATOM 1675 C C . CYS B 1 36 ? 3.195 17.469 9.562 1 97.31 36 CYS B C 1
ATOM 1677 O O . CYS B 1 36 ? 2.736 16.594 10.297 1 97.31 36 CYS B O 1
ATOM 1679 N N . LYS B 1 37 ? 3.855 18.453 9.969 1 95.44 37 LYS B N 1
ATOM 1680 C CA . LYS B 1 37 ? 4.141 18.578 11.398 1 95.44 37 LYS B CA 1
ATOM 1681 C C . LYS B 1 37 ? 2.855 18.734 12.203 1 95.44 37 LYS B C 1
ATOM 1683 O O . LYS B 1 37 ? 2.824 18.438 13.398 1 95.44 37 LYS B O 1
ATOM 1688 N N . GLU B 1 38 ? 1.826 19.141 11.484 1 95.12 38 GLU B N 1
ATOM 1689 C CA . GLU B 1 38 ? 0.556 19.406 12.156 1 95.12 38 GLU B CA 1
ATOM 1690 C C . GLU B 1 38 ? -0.358 18.188 12.102 1 95.12 38 GLU B C 1
ATOM 1692 O O . GLU B 1 38 ? -1.505 18.234 12.547 1 95.12 38 GLU B O 1
ATOM 1697 N N . THR B 1 39 ? 0.085 17.062 11.617 1 97.06 39 THR B N 1
ATOM 1698 C CA . THR B 1 39 ? -0.742 15.867 11.477 1 97.06 39 THR B CA 1
ATOM 1699 C C . THR B 1 39 ? -0.428 14.859 12.578 1 97.06 39 THR B C 1
ATOM 1701 O O . THR B 1 39 ? 0.666 14.875 13.148 1 97.06 39 THR B O 1
ATOM 1704 N N . PRO B 1 40 ? -1.397 14.008 12.891 1 95.56 40 PRO B N 1
ATOM 1705 C CA . PRO B 1 40 ? -1.146 12.992 13.922 1 95.56 40 PRO B CA 1
ATOM 1706 C C . PRO B 1 40 ? -0.1 11.969 13.492 1 95.56 40 PRO B C 1
ATOM 1708 O O . PRO B 1 40 ? 0.499 11.297 14.344 1 95.56 40 PRO B O 1
ATOM 1711 N N . PHE B 1 41 ? 0.13 11.797 12.25 1 96.06 41 PHE B N 1
ATOM 1712 C CA . PHE B 1 41 ? 1.102 10.859 11.695 1 96.06 41 PHE B CA 1
ATOM 1713 C C . PHE B 1 41 ? 2.025 11.555 10.703 1 96.06 41 PHE B C 1
ATOM 1715 O O . PHE B 1 41 ? 1.928 11.344 9.5 1 96.06 41 PHE B O 1
ATOM 1722 N N . CYS B 1 42 ? 2.994 12.258 11.266 1 96.69 42 CYS B N 1
ATOM 1723 C CA . CYS B 1 42 ? 3.885 13.086 10.453 1 96.69 42 CYS B CA 1
ATOM 1724 C C . CYS B 1 42 ? 4.676 12.227 9.477 1 96.69 42 CYS B C 1
ATOM 1726 O O . CYS B 1 42 ? 4.848 12.602 8.312 1 96.69 42 CYS B O 1
ATOM 1728 N N . ASP B 1 43 ? 5.168 11.133 9.961 1 96.25 43 ASP B N 1
ATOM 1729 C CA . ASP B 1 43 ? 5.949 10.234 9.117 1 96.25 43 ASP B CA 1
ATOM 1730 C C . ASP B 1 43 ? 5.113 9.711 7.953 1 96.25 43 ASP B C 1
ATOM 1732 O O . ASP B 1 43 ? 5.582 9.688 6.812 1 96.25 43 ASP B O 1
ATOM 1736 N N . LEU B 1 44 ? 3.873 9.336 8.234 1 97.94 44 LEU B N 1
ATOM 1737 C CA . LEU B 1 44 ? 2.992 8.844 7.18 1 97.94 44 LEU B CA 1
ATOM 1738 C C . LEU B 1 44 ? 2.662 9.945 6.184 1 97.94 44 LEU B C 1
ATOM 1740 O O . LEU B 1 44 ? 2.613 9.703 4.977 1 97.94 44 LEU B O 1
ATOM 1744 N N . CYS B 1 45 ? 2.443 11.164 6.727 1 98.38 45 CYS B N 1
ATOM 1745 C CA . CYS B 1 45 ? 2.195 12.328 5.883 1 98.38 45 CYS B CA 1
ATOM 1746 C C . CYS B 1 45 ? 3.348 12.555 4.91 1 98.38 45 CYS B C 1
ATOM 1748 O O . CYS B 1 45 ? 3.133 12.664 3.703 1 98.38 45 CYS B O 1
ATOM 1750 N N . GLU B 1 46 ? 4.531 12.562 5.355 1 97.75 46 GLU B N 1
ATOM 1751 C CA . GLU B 1 46 ? 5.707 12.812 4.527 1 97.75 46 GLU B CA 1
ATOM 1752 C C . GLU B 1 46 ? 5.922 11.688 3.521 1 97.75 46 GLU B C 1
ATOM 1754 O O . GLU B 1 46 ? 6.207 11.938 2.35 1 97.75 46 GLU B O 1
ATOM 1759 N N . ALA B 1 47 ? 5.781 10.477 4.039 1 97.38 47 ALA B N 1
ATOM 1760 C CA . ALA B 1 47 ? 5.973 9.328 3.16 1 97.38 47 ALA B CA 1
ATOM 1761 C C . ALA B 1 47 ? 4.961 9.328 2.018 1 97.38 47 ALA B C 1
ATOM 1763 O O . ALA B 1 47 ? 5.238 8.812 0.932 1 97.38 47 ALA B O 1
ATOM 1764 N N . SER B 1 48 ? 3.83 9.898 2.256 1 98.19 48 SER B N 1
ATOM 1765 C CA . SER B 1 48 ? 2.762 9.93 1.263 1 98.19 48 SER B CA 1
ATOM 1766 C C . SER B 1 48 ? 3.002 11.016 0.222 1 98.19 48 SER B C 1
ATOM 1768 O O . SER B 1 48 ? 2.658 10.852 -0.95 1 98.19 48 SER B O 1
ATOM 1770 N N . LEU B 1 49 ? 3.652 12.094 0.621 1 98.19 49 LEU B N 1
ATOM 1771 C CA . LEU B 1 49 ? 3.637 13.281 -0.224 1 98.19 49 LEU B CA 1
ATOM 1772 C C . LEU B 1 49 ? 5 13.508 -0.867 1 98.19 49 LEU B C 1
ATOM 1774 O O . LEU B 1 49 ? 5.086 13.984 -2.004 1 98.19 49 LEU B O 1
ATOM 1778 N N . ARG B 1 50 ? 6.027 13.156 -0.281 1 96.38 50 ARG B N 1
ATOM 1779 C CA . ARG B 1 50 ? 7.371 13.516 -0.731 1 96.38 50 ARG B CA 1
ATOM 1780 C C . ARG B 1 50 ? 7.719 12.797 -2.033 1 96.38 50 ARG B C 1
ATOM 1782 O O . ARG B 1 50 ? 8.398 13.359 -2.893 1 96.38 50 ARG B O 1
ATOM 1789 N N . PRO B 1 51 ? 7.219 11.578 -2.209 1 94.75 51 PRO B N 1
ATOM 1790 C CA . PRO B 1 51 ? 7.605 10.875 -3.436 1 94.75 51 PRO B CA 1
ATOM 1791 C C . PRO B 1 51 ? 6.855 11.383 -4.664 1 94.75 51 PRO B C 1
ATOM 1793 O O . PRO B 1 51 ? 7.172 10.984 -5.793 1 94.75 51 PRO B O 1
ATOM 1796 N N . LEU B 1 52 ? 5.953 12.195 -4.496 1 95.69 52 LEU B N 1
ATOM 1797 C CA . LEU B 1 52 ? 5.113 12.602 -5.617 1 95.69 52 LEU B CA 1
ATOM 1798 C C . LEU B 1 52 ? 5.875 13.523 -6.562 1 95.69 52 LEU B C 1
ATOM 1800 O O . LEU B 1 52 ? 6.652 14.375 -6.113 1 95.69 52 LEU B O 1
ATOM 1804 N N . THR B 1 53 ? 5.652 13.32 -7.906 1 94.19 53 THR B N 1
ATOM 1805 C CA . THR B 1 53 ? 6.203 14.156 -8.969 1 94.19 53 THR B CA 1
ATOM 1806 C C . THR B 1 53 ? 5.125 14.523 -9.984 1 94.19 53 THR B C 1
ATOM 1808 O O . THR B 1 53 ? 4.5 13.641 -10.578 1 94.19 53 THR B O 1
ATOM 1811 N N . PRO B 1 54 ? 4.879 15.82 -10.109 1 94.06 54 PRO B N 1
ATOM 1812 C CA . PRO B 1 54 ? 5.535 16.938 -9.43 1 94.06 54 PRO B CA 1
ATOM 1813 C C . PRO B 1 54 ? 5.125 17.062 -7.961 1 94.06 54 PRO B C 1
ATOM 1815 O O . PRO B 1 54 ? 4.012 16.672 -7.594 1 94.06 54 PRO B O 1
ATOM 1818 N N . SER B 1 55 ? 6.012 17.547 -7.227 1 94.94 55 SER B N 1
ATOM 1819 C CA . SER B 1 55 ? 5.699 17.812 -5.824 1 94.94 55 SER B CA 1
ATOM 1820 C C . SER B 1 55 ? 4.629 18.891 -5.688 1 94.94 55 SER B C 1
ATOM 1822 O O . SER B 1 55 ? 4.645 19.891 -6.418 1 94.94 55 SER B O 1
ATOM 1824 N N . PRO B 1 56 ? 3.732 18.641 -4.801 1 94.5 56 PRO B N 1
ATOM 1825 C CA . PRO B 1 56 ? 2.736 19.688 -4.59 1 94.5 56 PRO B CA 1
ATOM 1826 C C . PRO B 1 56 ? 3.354 21 -4.098 1 94.5 56 PRO B C 1
ATOM 1828 O O . PRO B 1 56 ? 4.129 20.984 -3.139 1 94.5 56 PRO B O 1
ATOM 1831 N N . SER B 1 57 ? 2.91 22.125 -4.73 1 91.62 57 SER B N 1
ATOM 1832 C CA . SER B 1 57 ? 3.615 23.375 -4.5 1 91.62 57 SER B CA 1
ATOM 1833 C C . SER B 1 57 ? 2.707 24.406 -3.838 1 91.62 57 SER B C 1
ATOM 1835 O O . SER B 1 57 ? 3.166 25.484 -3.428 1 91.62 57 SER B O 1
ATOM 1837 N N . ASP B 1 58 ? 1.441 24.234 -3.812 1 92.94 58 ASP B N 1
ATOM 1838 C CA . ASP B 1 58 ? 0.48 25.156 -3.199 1 92.94 58 ASP B CA 1
ATOM 1839 C C . ASP B 1 58 ? -0.581 24.375 -2.414 1 92.94 58 ASP B C 1
ATOM 1841 O O . ASP B 1 58 ? -0.677 23.156 -2.523 1 92.94 58 ASP B O 1
ATOM 1845 N N . PRO B 1 59 ? -1.385 25.031 -1.618 1 92.94 59 PRO B N 1
ATOM 1846 C CA . PRO B 1 59 ? -2.357 24.375 -0.732 1 92.94 59 PRO B CA 1
ATOM 1847 C C . PRO B 1 59 ? -3.348 23.5 -1.486 1 92.94 59 PRO B C 1
ATOM 1849 O O . PRO B 1 59 ? -3.654 22.391 -1.041 1 92.94 59 PRO B O 1
ATOM 1852 N N . LYS B 1 60 ? -3.859 23.953 -2.639 1 94.56 60 LYS B N 1
ATOM 1853 C CA . LYS B 1 60 ? -4.848 23.188 -3.383 1 94.56 60 LYS B CA 1
ATOM 1854 C C . LYS B 1 60 ? -4.246 21.875 -3.896 1 94.56 60 LYS B C 1
ATOM 1856 O O . LYS B 1 60 ? -4.848 20.812 -3.756 1 94.56 60 LYS B O 1
ATOM 1861 N N . SER B 1 61 ? -3.047 22 -4.43 1 95.56 61 SER B N 1
ATOM 1862 C CA . SER B 1 61 ? -2.404 20.812 -4.965 1 95.56 61 SER B CA 1
ATOM 1863 C C . SER B 1 61 ? -1.992 19.859 -3.85 1 95.56 61 SER B C 1
ATOM 1865 O O . SER B 1 61 ? -2.02 18.641 -4.027 1 95.56 61 SER B O 1
ATOM 1867 N N . LEU B 1 62 ? -1.642 20.375 -2.682 1 97.06 62 LEU B N 1
ATOM 1868 C CA . LEU B 1 62 ? -1.27 19.547 -1.543 1 97.06 62 LEU B CA 1
ATOM 1869 C C . LEU B 1 62 ? -2.482 18.797 -0.995 1 97.06 62 LEU B C 1
ATOM 1871 O O . LEU B 1 62 ? -2.41 17.594 -0.729 1 97.06 62 LEU B O 1
ATOM 1875 N N . ALA B 1 63 ? -3.562 19.516 -0.879 1 97.62 63 ALA B N 1
ATOM 1876 C CA . ALA B 1 63 ? -4.801 18.906 -0.406 1 97.62 63 ALA B CA 1
ATOM 1877 C C . ALA B 1 63 ? -5.27 17.812 -1.359 1 97.62 63 ALA B C 1
ATOM 1879 O O . ALA B 1 63 ? -5.613 16.703 -0.927 1 97.62 63 ALA B O 1
ATOM 1880 N N . SER B 1 64 ? -5.219 18.125 -2.641 1 97.88 64 SER B N 1
ATOM 1881 C CA . SER B 1 64 ? -5.652 17.156 -3.646 1 97.88 64 SER B CA 1
ATOM 1882 C C . SER B 1 64 ? -4.734 15.938 -3.676 1 97.88 64 SER B C 1
ATOM 1884 O O . SER B 1 64 ? -5.195 14.805 -3.859 1 97.88 64 SER B O 1
ATOM 1886 N N . ALA B 1 65 ? -3.459 16.188 -3.537 1 97.94 65 ALA B N 1
ATOM 1887 C CA . ALA B 1 65 ? -2.5 15.086 -3.518 1 97.94 65 ALA B CA 1
ATOM 1888 C C . ALA B 1 65 ? -2.783 14.125 -2.363 1 97.94 65 ALA B C 1
ATOM 1890 O O . ALA B 1 65 ? -2.77 12.906 -2.539 1 97.94 65 ALA B O 1
ATOM 1891 N N . MET B 1 66 ? -3.062 14.656 -1.187 1 98.62 66 MET B N 1
ATOM 1892 C CA . MET B 1 66 ? -3.318 13.797 -0.029 1 98.62 66 MET B CA 1
ATOM 1893 C C . MET B 1 66 ? -4.609 13.008 -0.213 1 98.62 66 MET B C 1
ATOM 1895 O O . MET B 1 66 ? -4.672 11.828 0.147 1 98.62 66 MET B O 1
ATOM 1899 N N . ALA B 1 67 ? -5.641 13.672 -0.783 1 98.88 67 ALA B N 1
ATOM 1900 C CA . ALA B 1 67 ? -6.887 12.961 -1.062 1 98.88 67 ALA B CA 1
ATOM 1901 C C . ALA B 1 67 ? -6.668 11.859 -2.096 1 98.88 67 ALA B C 1
ATOM 1903 O O . ALA B 1 67 ? -7.27 10.789 -2.006 1 98.88 67 ALA B O 1
ATOM 1904 N N . ASN B 1 68 ? -5.82 12.117 -3.064 1 98.75 68 ASN B N 1
ATOM 1905 C CA . ASN B 1 68 ? -5.496 11.109 -4.066 1 98.75 68 ASN B CA 1
ATOM 1906 C C . ASN B 1 68 ? -4.773 9.914 -3.445 1 98.75 68 ASN B C 1
ATOM 1908 O O . ASN B 1 68 ? -4.953 8.781 -3.881 1 98.75 68 ASN B O 1
ATOM 1912 N N . VAL B 1 69 ? -3.965 10.156 -2.443 1 98.75 69 VAL B N 1
ATOM 1913 C CA . VAL B 1 69 ? -3.301 9.07 -1.731 1 98.75 69 VAL B CA 1
ATOM 1914 C C . VAL B 1 69 ? -4.34 8.188 -1.048 1 98.75 69 VAL B C 1
ATOM 1916 O O . VAL B 1 69 ? -4.27 6.961 -1.125 1 98.75 69 VAL B O 1
ATOM 1919 N N . VAL B 1 70 ? -5.312 8.789 -0.41 1 98.94 70 VAL B N 1
ATOM 1920 C CA . VAL B 1 70 ? -6.391 8.023 0.213 1 98.94 70 VAL B CA 1
ATOM 1921 C C . VAL B 1 70 ? -7.141 7.223 -0.851 1 98.94 70 VAL B C 1
ATOM 1923 O O . VAL B 1 70 ? -7.371 6.023 -0.686 1 98.94 70 VAL B O 1
ATOM 1926 N N . LEU B 1 71 ? -7.484 7.902 -1.942 1 98.94 71 LEU B N 1
ATOM 1927 C CA . LEU B 1 71 ? -8.227 7.262 -3.023 1 98.94 71 LEU B CA 1
ATOM 1928 C C . LEU B 1 71 ? -7.469 6.051 -3.559 1 98.94 71 LEU B C 1
ATOM 1930 O O . LEU B 1 71 ? -8.062 4.992 -3.785 1 98.94 71 LEU B O 1
ATOM 1934 N N . GLY B 1 72 ? -6.207 6.266 -3.801 1 98.38 72 GLY B N 1
ATOM 1935 C CA . GLY B 1 72 ? -5.402 5.168 -4.305 1 98.38 72 GLY B CA 1
ATOM 1936 C C . GLY B 1 72 ? -5.391 3.963 -3.385 1 98.38 72 GLY B C 1
ATOM 1937 O O . GLY B 1 72 ? -5.559 2.828 -3.838 1 98.38 72 GLY B O 1
ATOM 1938 N N . ASN B 1 73 ? -5.238 4.203 -2.105 1 98.5 73 ASN B N 1
ATOM 1939 C CA . ASN B 1 73 ? -5.203 3.107 -1.142 1 98.5 73 ASN B CA 1
ATOM 1940 C C . ASN B 1 73 ? -6.562 2.424 -1.018 1 98.5 73 ASN B C 1
ATOM 1942 O O . ASN B 1 73 ? -6.641 1.197 -0.927 1 98.5 73 ASN B O 1
ATOM 1946 N N . MET B 1 74 ? -7.629 3.174 -1.047 1 98.88 74 MET B N 1
ATOM 1947 C CA . MET B 1 74 ? -8.953 2.562 -0.969 1 98.88 74 MET B CA 1
ATOM 1948 C C . MET B 1 74 ? -9.266 1.774 -2.236 1 98.88 74 MET B C 1
ATOM 1950 O O . MET B 1 74 ? -9.938 0.747 -2.184 1 98.88 74 MET B O 1
ATOM 1954 N N . THR B 1 75 ? -8.797 2.273 -3.34 1 98.69 75 THR B N 1
ATOM 1955 C CA . THR B 1 75 ? -8.977 1.549 -4.594 1 98.69 75 THR B CA 1
ATOM 1956 C C . THR B 1 75 ? -8.258 0.204 -4.547 1 98.69 75 THR B C 1
ATOM 1958 O O . THR B 1 75 ? -8.82 -0.82 -4.945 1 98.69 75 THR B O 1
ATOM 1961 N N . GLU B 1 76 ? -7.062 0.261 -4.078 1 97.56 76 GLU B N 1
ATOM 1962 C CA . GLU B 1 76 ? -6.316 -0.983 -3.92 1 97.56 76 GLU B CA 1
ATOM 1963 C C . GLU B 1 76 ? -7.02 -1.931 -2.953 1 97.56 76 GLU B C 1
ATOM 1965 O O . GLU B 1 76 ? -7.082 -3.139 -3.195 1 97.56 76 GLU B O 1
ATOM 1970 N N . ASN B 1 77 ? -7.504 -1.417 -1.841 1 98.75 77 ASN B N 1
ATOM 1971 C CA . ASN B 1 77 ? -8.211 -2.236 -0.861 1 98.75 77 ASN B CA 1
ATOM 1972 C C . ASN B 1 77 ? -9.461 -2.871 -1.459 1 98.75 77 ASN B C 1
ATOM 1974 O O . ASN B 1 77 ? -9.75 -4.039 -1.203 1 98.75 77 ASN B O 1
ATOM 1978 N N . LEU B 1 78 ? -10.188 -2.082 -2.232 1 98.75 78 LEU B N 1
ATOM 1979 C CA . LEU B 1 78 ? -11.367 -2.617 -2.902 1 98.75 78 LEU B CA 1
ATOM 1980 C C . LEU B 1 78 ? -10.992 -3.773 -3.82 1 98.75 78 LEU B C 1
ATOM 1982 O O . LEU B 1 78 ? -11.68 -4.793 -3.855 1 98.75 78 LEU B O 1
ATOM 1986 N N . GLY B 1 79 ? -9.93 -3.586 -4.57 1 97.88 79 GLY B N 1
ATOM 1987 C CA . GLY B 1 79 ? -9.438 -4.68 -5.398 1 97.88 79 GLY B CA 1
ATOM 1988 C C . GLY B 1 79 ? -9.086 -5.918 -4.598 1 97.88 79 GLY B C 1
ATOM 1989 O O . GLY B 1 79 ? -9.406 -7.039 -5 1 97.88 79 GLY B O 1
ATOM 1990 N N . TYR B 1 80 ? -8.469 -5.77 -3.465 1 98.69 80 TYR B N 1
ATOM 1991 C CA . TYR B 1 80 ? -8.109 -6.891 -2.605 1 98.69 80 TYR B CA 1
ATOM 1992 C C . TYR B 1 80 ? -9.359 -7.594 -2.08 1 98.69 80 TYR B C 1
ATOM 1994 O O . TYR B 1 80 ? -9.422 -8.828 -2.078 1 98.69 80 TYR B O 1
ATOM 2002 N N . ILE B 1 81 ? -10.32 -6.82 -1.634 1 98.75 81 ILE B N 1
ATOM 2003 C CA . ILE B 1 81 ? -11.586 -7.359 -1.143 1 98.75 81 ILE B CA 1
ATOM 2004 C C . ILE B 1 81 ? -12.242 -8.203 -2.232 1 98.75 81 ILE B C 1
ATOM 2006 O O . ILE B 1 81 ? -12.727 -9.312 -1.967 1 98.75 81 ILE B O 1
ATOM 2010 N N . GLN B 1 82 ? -12.242 -7.668 -3.41 1 98.25 82 GLN B N 1
ATOM 2011 C CA . GLN B 1 82 ? -12.836 -8.391 -4.523 1 98.25 82 GLN B CA 1
ATOM 2012 C C . GLN B 1 82 ? -12.109 -9.711 -4.773 1 98.25 82 GLN B C 1
ATOM 2014 O O . GLN B 1 82 ? -12.742 -10.727 -5.07 1 98.25 82 GLN B O 1
ATOM 2019 N N . SER B 1 83 ? -10.852 -9.688 -4.672 1 97.62 83 SER B N 1
ATOM 2020 C CA . SER B 1 83 ? -10.086 -10.922 -4.84 1 97.62 83 SER B CA 1
ATOM 2021 C C . SER B 1 83 ? -10.43 -11.938 -3.752 1 97.62 83 SER B C 1
ATOM 2023 O O . SER B 1 83 ? -10.539 -13.133 -4.023 1 97.62 83 SER B O 1
ATOM 2025 N N . LEU B 1 84 ? -10.602 -11.461 -2.518 1 98 84 LEU B N 1
ATOM 2026 C CA . LEU B 1 84 ? -10.977 -12.336 -1.41 1 98 84 LEU B CA 1
ATOM 2027 C C . LEU B 1 84 ? -12.344 -12.969 -1.651 1 98 84 LEU B C 1
ATOM 2029 O O . LEU B 1 84 ? -12.547 -14.141 -1.342 1 98 84 LEU B O 1
ATOM 2033 N N . ILE B 1 85 ? -13.234 -12.156 -2.174 1 98 85 ILE B N 1
ATOM 2034 C CA . ILE B 1 85 ? -14.578 -12.656 -2.453 1 98 85 ILE B CA 1
ATOM 2035 C C . ILE B 1 85 ? -14.508 -13.82 -3.441 1 98 85 ILE B C 1
ATOM 2037 O O . ILE B 1 85 ? -15.141 -14.852 -3.236 1 98 85 ILE B O 1
ATOM 2041 N N . ARG B 1 86 ? -13.734 -13.688 -4.449 1 95 86 ARG B N 1
ATOM 2042 C CA . ARG B 1 86 ? -13.625 -14.68 -5.512 1 95 86 ARG B CA 1
ATOM 2043 C C . ARG B 1 86 ? -13.094 -16 -4.977 1 95 86 ARG B C 1
ATOM 2045 O O . ARG B 1 86 ? -13.422 -17.078 -5.496 1 95 86 ARG B O 1
ATOM 2052 N N . HIS B 1 87 ? -12.43 -15.922 -3.807 1 91.81 87 HIS B N 1
ATOM 2053 C CA . HIS B 1 87 ? -11.742 -17.125 -3.35 1 91.81 87 HIS B CA 1
ATOM 2054 C C . HIS B 1 87 ? -12.273 -17.578 -1.995 1 91.81 87 HIS B C 1
ATOM 2056 O O . HIS B 1 87 ? -11.719 -18.5 -1.382 1 91.81 87 HIS B O 1
ATOM 2062 N N . SER B 1 88 ? -13.219 -16.922 -1.599 1 93.81 88 SER B N 1
ATOM 2063 C CA . SER B 1 88 ? -13.773 -17.281 -0.301 1 93.81 88 SER B CA 1
ATOM 2064 C C . SER B 1 88 ? -14.539 -18.594 -0.377 1 93.81 88 SER B C 1
ATOM 2066 O O . SER B 1 88 ? -15.312 -18.828 -1.311 1 93.81 88 SER B O 1
ATOM 2068 N N . LYS B 1 89 ? -14.312 -19.469 0.559 1 92.88 89 LYS B N 1
ATOM 2069 C CA . LYS B 1 89 ? -15.031 -20.734 0.65 1 92.88 89 LYS B CA 1
ATOM 2070 C C . LYS B 1 89 ? -16.094 -20.688 1.748 1 92.88 89 LYS B C 1
ATOM 2072 O O . LYS B 1 89 ? -16.906 -21.609 1.879 1 92.88 89 LYS B O 1
ATOM 2077 N N . ASP B 1 90 ? -16.094 -19.703 2.637 1 95.62 90 ASP B N 1
ATOM 2078 C CA . ASP B 1 90 ? -17.047 -19.5 3.721 1 95.62 90 ASP B CA 1
ATOM 2079 C C . ASP B 1 90 ? -18.094 -18.469 3.332 1 95.62 90 ASP B C 1
ATOM 2081 O O . ASP B 1 90 ? -17.797 -17.281 3.211 1 95.62 90 ASP B O 1
ATOM 2085 N N . PRO B 1 91 ? -19.359 -18.891 3.248 1 96.69 91 PRO B N 1
ATOM 2086 C CA . PRO B 1 91 ? -20.422 -17.969 2.822 1 96.69 91 PRO B CA 1
ATOM 2087 C C . PRO B 1 91 ? -20.562 -16.75 3.744 1 96.69 91 PRO B C 1
ATOM 2089 O O . PRO B 1 91 ? -20.875 -15.656 3.281 1 96.69 91 PRO B O 1
ATOM 2092 N N . ALA B 1 92 ? -20.359 -16.922 5.008 1 96.94 92 ALA B N 1
ATOM 2093 C CA . ALA B 1 92 ? -20.469 -15.805 5.938 1 96.94 92 ALA B CA 1
ATOM 2094 C C . ALA B 1 92 ? -19.359 -14.781 5.684 1 96.94 92 ALA B C 1
ATOM 2096 O O . ALA B 1 92 ? -19.609 -13.57 5.695 1 96.94 92 ALA B O 1
ATOM 2097 N N . ALA B 1 93 ? -18.172 -15.297 5.441 1 97.12 93 ALA B N 1
ATOM 2098 C CA . ALA B 1 93 ? -17.062 -14.414 5.113 1 97.12 93 ALA B CA 1
ATOM 2099 C C . ALA B 1 93 ? -17.281 -13.703 3.781 1 97.12 93 ALA B C 1
ATOM 2101 O O . ALA B 1 93 ? -17 -12.516 3.645 1 97.12 93 ALA B O 1
ATOM 2102 N N . GLU B 1 94 ? -17.766 -14.445 2.818 1 97.88 94 GLU B N 1
ATOM 2103 C CA . GLU B 1 94 ? -18.062 -13.867 1.51 1 97.88 94 GLU B CA 1
ATOM 2104 C C . GLU B 1 94 ? -19.062 -12.719 1.622 1 97.88 94 GLU B C 1
ATOM 2106 O O . GLU B 1 94 ? -18.891 -11.68 0.986 1 97.88 94 GLU B O 1
ATOM 2111 N N . ARG B 1 95 ? -20.078 -12.914 2.406 1 97.81 95 ARG B N 1
ATOM 2112 C CA . ARG B 1 95 ? -21.094 -11.891 2.602 1 97.81 95 ARG B CA 1
ATOM 2113 C C . ARG B 1 95 ? -20.516 -10.656 3.285 1 97.81 95 ARG B C 1
ATOM 2115 O O . ARG B 1 95 ? -20.812 -9.523 2.902 1 97.81 95 ARG B O 1
ATOM 2122 N N . ALA B 1 96 ? -19.719 -10.875 4.293 1 98.06 96 ALA B N 1
ATOM 2123 C CA . ALA B 1 96 ? -19.078 -9.758 4.992 1 98.06 96 ALA B CA 1
ATOM 2124 C C . ALA B 1 96 ? -18.188 -8.953 4.043 1 98.06 96 ALA B C 1
ATOM 2126 O O . ALA B 1 96 ? -18.219 -7.719 4.059 1 98.06 96 ALA B O 1
ATOM 2127 N N . LEU B 1 97 ? -17.469 -9.672 3.221 1 98.69 97 LEU B N 1
ATOM 2128 C CA . LEU B 1 97 ? -16.594 -9.031 2.252 1 98.69 97 LEU B CA 1
ATOM 2129 C C . LEU B 1 97 ? -17.406 -8.281 1.195 1 98.69 97 LEU B C 1
ATOM 2131 O O . LEU B 1 97 ? -17.016 -7.188 0.773 1 98.69 97 LEU B O 1
ATOM 2135 N N . ALA B 1 98 ? -18.484 -8.852 0.754 1 98.69 98 ALA B N 1
ATOM 2136 C CA . ALA B 1 98 ? -19.359 -8.18 -0.208 1 98.69 98 ALA B CA 1
ATOM 2137 C C . ALA B 1 98 ? -19.906 -6.883 0.371 1 98.69 98 ALA B C 1
ATOM 2139 O O . ALA B 1 98 ? -20.031 -5.879 -0.337 1 98.69 98 ALA B O 1
ATOM 2140 N N . GLN B 1 99 ? -20.266 -6.895 1.604 1 98.62 99 GLN B N 1
ATOM 2141 C CA . GLN B 1 99 ? -20.734 -5.688 2.27 1 98.62 99 GLN B CA 1
ATOM 2142 C C . GLN B 1 99 ? -19.641 -4.641 2.373 1 98.62 99 GLN B C 1
ATOM 2144 O O . GLN B 1 99 ? -19.891 -3.447 2.209 1 98.62 99 GLN B O 1
ATOM 2149 N N . CYS B 1 100 ? -18.422 -5.113 2.623 1 98.81 100 CYS B N 1
ATOM 2150 C CA . CYS B 1 100 ? -17.281 -4.203 2.613 1 98.81 100 CYS B CA 1
ATOM 2151 C C . CYS B 1 100 ? -17.109 -3.549 1.246 1 98.81 100 CYS B C 1
ATOM 2153 O O . CYS B 1 100 ? -16.891 -2.338 1.153 1 98.81 100 CYS B O 1
ATOM 2155 N N . ALA B 1 101 ? -17.188 -4.34 0.212 1 98.88 101 ALA B N 1
ATOM 2156 C CA . ALA B 1 101 ? -17.078 -3.803 -1.141 1 98.88 101 ALA B CA 1
ATOM 2157 C C . ALA B 1 101 ? -18.156 -2.768 -1.418 1 98.88 101 ALA B C 1
ATOM 2159 O O . ALA B 1 101 ? -17.906 -1.751 -2.07 1 98.88 101 ALA B O 1
ATOM 2160 N N . GLU B 1 102 ? -19.328 -2.965 -0.909 1 98.88 102 GLU B N 1
ATOM 2161 C CA . GLU B 1 102 ? -20.453 -2.043 -1.091 1 98.88 102 GLU B CA 1
ATOM 2162 C C . GLU B 1 102 ? -20.188 -0.716 -0.384 1 98.88 102 GLU B C 1
ATOM 2164 O O . GLU B 1 102 ? -20.641 0.335 -0.843 1 98.88 102 GLU B O 1
ATOM 2169 N N . LEU B 1 103 ? -19.516 -0.788 0.708 1 98.88 103 LEU B N 1
ATOM 2170 C CA . LEU B 1 103 ? -19.172 0.422 1.448 1 98.88 103 LEU B CA 1
ATOM 2171 C C . LEU B 1 103 ? -18.078 1.205 0.734 1 98.88 103 LEU B C 1
ATOM 2173 O O . LEU B 1 103 ? -18.125 2.436 0.677 1 98.88 103 LEU B O 1
ATOM 2177 N N . TYR B 1 104 ? -17.141 0.511 0.11 1 98.88 104 TYR B N 1
ATOM 2178 C CA . TYR B 1 104 ? -15.961 1.121 -0.507 1 98.88 104 TYR B CA 1
ATOM 2179 C C . TYR B 1 104 ? -16.297 1.69 -1.879 1 98.88 104 TYR B C 1
ATOM 2181 O O . TYR B 1 104 ? -15.797 2.75 -2.262 1 98.88 104 TYR B O 1
ATOM 2189 N N . ARG B 1 105 ? -17.094 1.066 -2.605 1 98.81 105 ARG B N 1
ATOM 2190 C CA . ARG B 1 105 ? -17.281 1.347 -4.027 1 98.81 105 ARG B CA 1
ATOM 2191 C C . ARG B 1 105 ? -17.734 2.783 -4.246 1 98.81 105 ARG B C 1
ATOM 2193 O O . ARG B 1 105 ? -17.156 3.516 -5.043 1 98.81 105 ARG B O 1
ATOM 2200 N N . PRO B 1 106 ? -18.828 3.277 -3.543 1 98.81 106 PRO B N 1
ATOM 2201 C CA . PRO B 1 106 ? -19.234 4.66 -3.807 1 98.81 106 PRO B CA 1
ATOM 2202 C C . PRO B 1 106 ? -18.156 5.672 -3.395 1 98.81 106 PRO B C 1
ATOM 2204 O O . PRO B 1 106 ? -18.031 6.723 -4.027 1 98.81 106 PRO B O 1
ATOM 2207 N N . VAL B 1 107 ? -17.422 5.348 -2.328 1 98.94 107 VAL B N 1
ATOM 2208 C CA . VAL B 1 107 ? -16.375 6.242 -1.849 1 98.94 107 VAL B CA 1
ATOM 2209 C C . VAL B 1 107 ? -15.297 6.398 -2.922 1 98.94 107 VAL B C 1
ATOM 2211 O O . VAL B 1 107 ? -14.898 7.516 -3.248 1 98.94 107 VAL B O 1
ATOM 2214 N N . VAL B 1 108 ? -14.898 5.289 -3.518 1 98.88 108 VAL B N 1
ATOM 2215 C CA . VAL B 1 108 ? -13.805 5.238 -4.48 1 98.88 108 VAL B CA 1
ATOM 2216 C C . VAL B 1 108 ? -14.266 5.801 -5.82 1 98.88 108 VAL B C 1
ATOM 2218 O O . VAL B 1 108 ? -13.531 6.535 -6.48 1 98.88 108 VAL B O 1
ATOM 2221 N N . ARG B 1 109 ? -15.438 5.52 -6.176 1 98.69 109 ARG B N 1
ATOM 2222 C CA . ARG B 1 109 ? -15.875 5.832 -7.535 1 98.69 109 ARG B CA 1
ATOM 2223 C C . ARG B 1 109 ? -16.438 7.246 -7.621 1 98.69 109 ARG B C 1
ATOM 2225 O O . ARG B 1 109 ? -16.312 7.91 -8.648 1 98.69 109 ARG B O 1
ATOM 2232 N N . PHE B 1 110 ? -17.031 7.707 -6.477 1 98.69 110 PHE B N 1
ATOM 2233 C CA . PHE B 1 110 ? -17.797 8.945 -6.613 1 98.69 110 PHE B CA 1
ATOM 2234 C C . PHE B 1 110 ? -17.375 9.953 -5.555 1 98.69 110 PHE B C 1
ATOM 2236 O O . PHE B 1 110 ? -17 11.086 -5.879 1 98.69 110 PHE B O 1
ATOM 2243 N N . ASN B 1 111 ? -17.359 9.602 -4.293 1 98.88 111 ASN B N 1
ATOM 2244 C CA . ASN B 1 111 ? -17.281 10.57 -3.205 1 98.88 111 ASN B CA 1
ATOM 2245 C C . ASN B 1 111 ? -15.922 11.266 -3.184 1 98.88 111 ASN B C 1
ATOM 2247 O O . ASN B 1 111 ? -15.852 12.5 -3.234 1 98.88 111 ASN B O 1
ATOM 2251 N N . ILE B 1 112 ? -14.82 10.508 -3.197 1 98.94 112 ILE B N 1
ATOM 2252 C CA . ILE B 1 112 ? -13.508 11.133 -3.084 1 98.94 112 ILE B CA 1
ATOM 2253 C C . ILE B 1 112 ? -13.18 11.883 -4.371 1 98.94 112 ILE B C 1
ATOM 2255 O O . ILE B 1 112 ? -12.695 13.016 -4.332 1 98.94 112 ILE B O 1
ATOM 2259 N N . PRO B 1 113 ? -13.5 11.352 -5.531 1 98.88 113 PRO B N 1
ATOM 2260 C CA . PRO B 1 113 ? -13.258 12.133 -6.75 1 98.88 113 PRO B CA 1
ATOM 2261 C C . PRO B 1 113 ? -14.023 13.453 -6.766 1 98.88 113 PRO B C 1
ATOM 2263 O O . PRO B 1 113 ? -13.469 14.484 -7.164 1 98.88 113 PRO B O 1
ATOM 2266 N N . GLN B 1 114 ? -15.219 13.453 -6.289 1 98.75 114 GLN B N 1
ATOM 2267 C CA . GLN B 1 114 ? -16 14.688 -6.211 1 98.75 114 GLN B CA 1
ATOM 2268 C C . GLN B 1 114 ? -15.359 15.68 -5.242 1 98.75 114 GLN B C 1
ATOM 2270 O O . GLN B 1 114 ? -15.344 16.891 -5.5 1 98.75 114 GLN B O 1
ATOM 2275 N N . ALA B 1 115 ? -14.844 15.156 -4.145 1 98.75 115 ALA B N 1
ATOM 2276 C CA . ALA B 1 115 ? -14.164 16 -3.164 1 98.75 115 ALA B CA 1
ATOM 2277 C C . ALA B 1 115 ? -12.914 16.641 -3.758 1 98.75 115 ALA B C 1
ATOM 2279 O O . ALA B 1 115 ? -12.625 17.812 -3.51 1 98.75 115 ALA B O 1
ATOM 2280 N N . ILE B 1 116 ? -12.172 15.914 -4.539 1 98.62 116 ILE B N 1
ATOM 2281 C CA . ILE B 1 116 ? -10.953 16.406 -5.176 1 98.62 116 ILE B CA 1
ATOM 2282 C C . ILE B 1 116 ? -11.297 17.531 -6.148 1 98.62 116 ILE B C 1
ATOM 2284 O O . ILE B 1 116 ? -10.641 18.578 -6.168 1 98.62 116 ILE B O 1
ATOM 2288 N N . GLU B 1 117 ? -12.367 17.359 -6.883 1 98 117 GLU B N 1
ATOM 2289 C CA . GLU B 1 117 ? -12.836 18.406 -7.789 1 98 117 GLU B CA 1
ATOM 2290 C C . GLU B 1 117 ? -13.281 19.641 -7.016 1 98 117 GLU B C 1
ATOM 2292 O O . GLU B 1 117 ? -12.992 20.766 -7.426 1 98 117 GLU B O 1
ATOM 2297 N N . ALA B 1 118 ? -13.961 19.406 -5.973 1 96.62 118 ALA B N 1
ATOM 2298 C CA . ALA B 1 118 ? -14.445 20.516 -5.148 1 96.62 118 ALA B CA 1
ATOM 2299 C C . ALA B 1 118 ? -13.289 21.328 -4.59 1 96.62 118 ALA B C 1
ATOM 2301 O O . ALA B 1 118 ? -13.383 22.562 -4.496 1 96.62 118 ALA B O 1
ATOM 2302 N N . MET B 1 119 ? -12.203 20.719 -4.215 1 96.56 119 MET B N 1
ATOM 2303 C CA . MET B 1 119 ? -11.039 21.406 -3.656 1 96.56 119 MET B CA 1
ATOM 2304 C C . MET B 1 119 ? -10.398 22.328 -4.695 1 96.56 119 MET B C 1
ATOM 2306 O O . MET B 1 119 ? -9.852 23.375 -4.352 1 96.56 119 MET B O 1
ATOM 2310 N N . GLN B 1 120 ? -10.539 21.938 -5.949 1 93.5 120 GLN B N 1
ATOM 2311 C CA . GLN B 1 120 ? -10.023 22.781 -7.016 1 93.5 120 GLN B CA 1
ATOM 2312 C C . GLN B 1 120 ? -10.797 24.109 -7.078 1 93.5 120 GLN B C 1
ATOM 2314 O O . GLN B 1 120 ? -10.266 25.125 -7.52 1 93.5 120 GLN B O 1
ATOM 2319 N N . ARG B 1 121 ? -11.984 24.062 -6.539 1 92.75 121 ARG B N 1
ATOM 2320 C CA . ARG B 1 121 ? -12.812 25.266 -6.5 1 92.75 121 ARG B CA 1
ATOM 2321 C C . ARG B 1 121 ? -12.727 25.953 -5.137 1 92.75 121 ARG B C 1
ATOM 2323 O O . ARG B 1 121 ? -13.453 26.906 -4.863 1 92.75 121 ARG B O 1
ATOM 2330 N N . GLY B 1 122 ? -11.953 25.375 -4.273 1 89.94 122 GLY B N 1
ATOM 2331 C CA . GLY B 1 122 ? -11.758 25.969 -2.965 1 89.94 122 GLY B CA 1
ATOM 2332 C C . GLY B 1 122 ? -12.727 25.469 -1.918 1 89.94 122 GLY B C 1
ATOM 2333 O O . GLY B 1 122 ? -12.781 25.984 -0.805 1 89.94 122 GLY B O 1
ATOM 2334 N N . GLU B 1 123 ? -13.461 24.453 -2.25 1 93.5 123 GLU B N 1
ATOM 2335 C CA . GLU B 1 123 ? -14.438 23.891 -1.322 1 93.5 123 GLU B CA 1
ATOM 2336 C C . GLU B 1 123 ? -13.805 22.828 -0.419 1 93.5 123 GLU B C 1
ATOM 2338 O O . GLU B 1 123 ? -14.164 21.656 -0.48 1 93.5 123 GLU B O 1
ATOM 2343 N N . PHE B 1 124 ? -13.094 23.219 0.595 1 96.31 124 PHE B N 1
ATOM 2344 C CA . PHE B 1 124 ? -12.305 22.344 1.453 1 96.31 124 PHE B CA 1
ATOM 2345 C C . PHE B 1 124 ? -13.188 21.672 2.506 1 96.31 124 PHE B C 1
ATOM 2347 O O . PHE B 1 124 ? -12.914 20.562 2.939 1 96.31 124 PHE B O 1
ATOM 2354 N N . GLY B 1 125 ? -14.219 22.391 2.91 1 95.81 125 GLY B N 1
ATOM 2355 C CA . GLY B 1 125 ? -15.117 21.828 3.902 1 95.81 125 GLY B CA 1
ATOM 2356 C C . GLY B 1 125 ? -15.781 20.547 3.438 1 95.81 125 GLY B C 1
ATOM 2357 O O . GLY B 1 125 ? -15.867 19.578 4.191 1 95.81 125 GLY B O 1
ATOM 2358 N N . PHE B 1 126 ? -16.219 20.547 2.195 1 97.5 126 PHE B N 1
ATOM 2359 C CA . PHE B 1 126 ? -16.828 19.359 1.618 1 97.5 126 PHE B CA 1
ATOM 2360 C C . PHE B 1 126 ? -15.828 18.203 1.579 1 97.5 126 PHE B C 1
ATOM 2362 O O . PHE B 1 126 ? -16.172 17.062 1.892 1 97.5 126 PHE B O 1
ATOM 2369 N N . ALA B 1 127 ? -14.625 18.5 1.267 1 98.25 127 ALA B N 1
ATOM 2370 C CA . ALA B 1 127 ? -13.594 17.469 1.19 1 98.25 127 ALA B CA 1
ATOM 2371 C C . ALA B 1 127 ? -13.328 16.859 2.561 1 98.25 127 ALA B C 1
ATOM 2373 O O . ALA B 1 127 ? -13.172 15.641 2.684 1 98.25 127 ALA B O 1
ATOM 2374 N N . THR B 1 128 ? -13.32 17.672 3.605 1 98.38 128 THR B N 1
ATOM 2375 C CA . THR B 1 128 ? -13.109 17.172 4.961 1 98.38 128 THR B CA 1
ATOM 2376 C C . THR B 1 128 ? -14.25 16.234 5.371 1 98.38 128 THR B C 1
ATOM 2378 O O . THR B 1 128 ? -14.016 15.195 5.988 1 98.38 128 THR B O 1
ATOM 2381 N N . TYR B 1 129 ? -15.422 16.578 4.965 1 98.56 129 TYR B N 1
ATOM 2382 C CA . TYR B 1 129 ? -16.578 15.75 5.266 1 98.56 129 TYR B CA 1
ATOM 2383 C C . TYR B 1 129 ? -16.484 14.398 4.559 1 98.56 129 TYR B C 1
ATOM 2385 O O . TYR B 1 129 ? -16.688 13.352 5.176 1 98.56 129 TYR B O 1
ATOM 2393 N N . VAL B 1 130 ? -16.141 14.398 3.285 1 98.88 130 VAL B N 1
ATOM 2394 C CA . VAL B 1 130 ? -16.062 13.188 2.471 1 98.88 130 VAL B CA 1
ATOM 2395 C C . VAL B 1 130 ? -14.984 12.266 3.018 1 98.88 130 VAL B C 1
ATOM 2397 O O . VAL B 1 130 ? -15.188 11.055 3.125 1 98.88 130 VAL B O 1
ATOM 2400 N N . LEU B 1 131 ? -13.875 12.797 3.391 1 98.88 131 LEU B N 1
ATOM 2401 C CA . LEU B 1 131 ? -12.766 12 3.9 1 98.88 131 LEU B CA 1
ATOM 2402 C C . LEU B 1 131 ? -13.086 11.453 5.289 1 98.88 131 LEU B C 1
ATOM 2404 O O . LEU B 1 131 ? -12.711 10.328 5.621 1 98.88 131 LEU B O 1
ATOM 2408 N N . GLY B 1 132 ? -13.719 12.258 6.105 1 98.81 132 GLY B N 1
ATOM 2409 C CA . GLY B 1 132 ? -14.219 11.742 7.371 1 98.81 132 GLY B CA 1
ATOM 2410 C C . GLY B 1 132 ? -15.195 10.594 7.203 1 98.81 132 GLY B C 1
ATOM 2411 O O . GLY B 1 132 ? -15.148 9.617 7.953 1 98.81 132 GLY B O 1
ATOM 2412 N N . ASP B 1 133 ? -16.078 10.711 6.219 1 98.81 133 ASP B N 1
ATOM 2413 C CA . ASP B 1 133 ? -17.031 9.641 5.945 1 98.81 133 ASP B CA 1
ATOM 2414 C C . ASP B 1 133 ? -16.328 8.391 5.426 1 98.81 133 ASP B C 1
ATOM 2416 O O . ASP B 1 133 ? -16.734 7.27 5.738 1 98.81 133 ASP B O 1
ATOM 2420 N N . ALA B 1 134 ? -15.328 8.562 4.57 1 98.94 134 ALA B N 1
ATOM 2421 C CA . ALA B 1 134 ? -14.539 7.438 4.09 1 98.94 134 ALA B CA 1
ATOM 2422 C C . ALA B 1 134 ? -13.953 6.645 5.254 1 98.94 134 ALA B C 1
ATOM 2424 O O . ALA B 1 134 ? -13.945 5.41 5.23 1 98.94 134 ALA B O 1
ATOM 2425 N N . GLU B 1 135 ? -13.453 7.301 6.254 1 98.88 135 GLU B N 1
ATOM 2426 C CA . GLU B 1 135 ? -12.938 6.648 7.453 1 98.88 135 GLU B CA 1
ATOM 2427 C C . GLU B 1 135 ? -14.023 5.828 8.148 1 98.88 135 GLU B C 1
ATOM 2429 O O . GLU B 1 135 ? -13.773 4.703 8.586 1 98.88 135 GLU B O 1
ATOM 2434 N N . LYS B 1 136 ? -15.188 6.402 8.227 1 98.81 136 LYS B N 1
ATOM 2435 C CA . LYS B 1 136 ? -16.297 5.711 8.867 1 98.81 136 LYS B CA 1
ATOM 2436 C C . LYS B 1 136 ? -16.703 4.457 8.094 1 98.81 136 LYS B C 1
ATOM 2438 O O . LYS B 1 136 ? -17.016 3.426 8.695 1 98.81 136 LYS B O 1
ATOM 2443 N N . GLN B 1 137 ? -16.719 4.586 6.758 1 98.88 137 GLN B N 1
ATOM 2444 C CA . GLN B 1 137 ? -17.016 3.408 5.949 1 98.88 137 GLN B CA 1
ATOM 2445 C C . GLN B 1 137 ? -15.953 2.328 6.148 1 98.88 137 GLN B C 1
ATOM 2447 O O . GLN B 1 137 ? -16.281 1.14 6.219 1 98.88 137 GLN B O 1
ATOM 2452 N N . THR B 1 138 ? -14.758 2.699 6.266 1 98.94 138 THR B N 1
ATOM 2453 C CA . THR B 1 138 ? -13.664 1.765 6.508 1 98.94 138 THR B CA 1
ATOM 2454 C C . THR B 1 138 ? -13.82 1.094 7.871 1 98.94 138 THR B C 1
ATOM 2456 O O . THR B 1 138 ? -13.594 -0.111 8.008 1 98.94 138 THR B O 1
ATOM 2459 N N . ASP B 1 139 ? -14.219 1.834 8.867 1 98.81 139 ASP B N 1
ATOM 2460 C CA . ASP B 1 139 ? -14.484 1.288 10.195 1 98.81 139 ASP B CA 1
ATOM 2461 C C . ASP B 1 139 ? -15.609 0.259 10.156 1 98.81 139 ASP B C 1
ATOM 2463 O O . ASP B 1 139 ? -15.539 -0.776 10.82 1 98.81 139 ASP B O 1
ATOM 2467 N N . SER B 1 140 ? -16.609 0.634 9.453 1 98.81 140 SER B N 1
ATOM 2468 C CA . SER B 1 140 ? -17.734 -0.286 9.312 1 98.81 140 SER B CA 1
ATOM 2469 C C . SER B 1 140 ? -17.297 -1.597 8.664 1 98.81 140 SER B C 1
ATOM 2471 O O . SER B 1 140 ? -17.719 -2.674 9.086 1 98.81 140 SER B O 1
ATOM 2473 N N . CYS B 1 141 ? -16.484 -1.522 7.695 1 98.88 141 CYS B N 1
ATOM 2474 C CA . CYS B 1 141 ? -15.922 -2.717 7.07 1 98.88 141 CYS B CA 1
ATOM 2475 C C . CYS B 1 141 ? -15.125 -3.537 8.078 1 98.88 141 CYS B C 1
ATOM 2477 O O . CYS B 1 141 ? -15.305 -4.75 8.18 1 98.88 141 CYS B O 1
ATOM 2479 N N . GLN B 1 142 ? -14.289 -2.861 8.828 1 98.75 142 GLN B N 1
ATOM 2480 C CA . GLN B 1 142 ? -13.445 -3.564 9.789 1 98.75 142 GLN B CA 1
ATOM 2481 C C . GLN B 1 142 ? -14.281 -4.301 10.828 1 98.75 142 GLN B C 1
ATOM 2483 O O . GLN B 1 142 ? -13.945 -5.41 11.234 1 98.75 142 GLN B O 1
ATOM 2488 N N . LYS B 1 143 ? -15.344 -3.699 11.266 1 98.31 143 LYS B N 1
ATOM 2489 C CA . LYS B 1 143 ? -16.234 -4.336 12.234 1 98.31 143 LYS B CA 1
ATOM 2490 C C . LYS B 1 143 ? -16.812 -5.629 11.68 1 98.31 143 LYS B C 1
ATOM 2492 O O . LYS B 1 143 ? -16.922 -6.629 12.391 1 98.31 143 LYS B O 1
ATOM 2497 N N . ARG B 1 144 ? -17.125 -5.586 10.406 1 97.81 144 ARG B N 1
ATOM 2498 C CA . ARG B 1 144 ? -17.656 -6.781 9.758 1 97.81 144 ARG B CA 1
ATOM 2499 C C . ARG B 1 144 ? -16.609 -7.875 9.672 1 97.81 144 ARG B C 1
ATOM 2501 O O . ARG B 1 144 ? -16.906 -9.047 9.898 1 97.81 144 ARG B O 1
ATOM 2508 N N . ILE B 1 145 ? -15.445 -7.539 9.367 1 97.94 145 ILE B N 1
ATOM 2509 C CA . ILE B 1 145 ? -14.336 -8.477 9.258 1 97.94 145 ILE B CA 1
ATOM 2510 C C . ILE B 1 145 ? -14.055 -9.102 10.625 1 97.94 145 ILE B C 1
ATOM 2512 O O . ILE B 1 145 ? -13.891 -10.312 10.742 1 97.94 145 ILE B O 1
ATOM 2516 N N . ASN B 1 146 ? -14.07 -8.281 11.625 1 97.19 146 ASN B N 1
ATOM 2517 C CA . ASN B 1 146 ? -13.797 -8.75 12.977 1 97.19 146 ASN B CA 1
ATOM 2518 C C . ASN B 1 146 ? -14.844 -9.758 13.445 1 97.19 146 ASN B C 1
ATOM 2520 O O . ASN B 1 146 ? -14.523 -10.719 14.148 1 97.19 146 ASN B O 1
ATOM 2524 N N . SER B 1 147 ? -16.016 -9.562 13.047 1 96.25 147 SER B N 1
ATOM 2525 C CA . SER B 1 147 ? -17.125 -10.344 13.586 1 96.25 147 SER B CA 1
ATOM 2526 C C . SER B 1 147 ? -17.328 -11.633 12.797 1 96.25 147 SER B C 1
ATOM 2528 O O . SER B 1 147 ? -17.953 -12.578 13.289 1 96.25 147 SER B O 1
ATOM 2530 N N . THR B 1 148 ? -16.734 -11.727 11.602 1 95.62 148 THR B N 1
ATOM 2531 C CA . THR B 1 148 ? -17.203 -12.805 10.742 1 95.62 148 THR B CA 1
ATOM 2532 C C . THR B 1 148 ? -16.016 -13.625 10.219 1 95.62 148 THR B C 1
ATOM 2534 O O . THR B 1 148 ? -16.141 -14.836 10.016 1 95.62 148 THR B O 1
ATOM 2537 N N . MET B 1 149 ? -14.938 -12.984 9.969 1 94.12 149 MET B N 1
ATOM 2538 C CA . MET B 1 149 ? -13.836 -13.688 9.312 1 94.12 149 MET B CA 1
ATOM 2539 C C . MET B 1 149 ? -12.953 -14.398 10.328 1 94.12 149 MET B C 1
ATOM 2541 O O . MET B 1 149 ? -12.75 -13.906 11.438 1 94.12 149 MET B O 1
ATOM 2545 N N . ALA B 1 150 ? -12.43 -15.516 9.883 1 90 150 ALA B N 1
ATOM 2546 C CA . ALA B 1 150 ? -11.414 -16.219 10.672 1 90 150 ALA B CA 1
ATOM 2547 C C . ALA B 1 150 ? -10.125 -15.398 10.75 1 90 150 ALA B C 1
ATOM 2549 O O . ALA B 1 150 ? -9.883 -14.523 9.914 1 90 150 ALA B O 1
ATOM 2550 N N . ASP B 1 151 ? -9.375 -15.688 11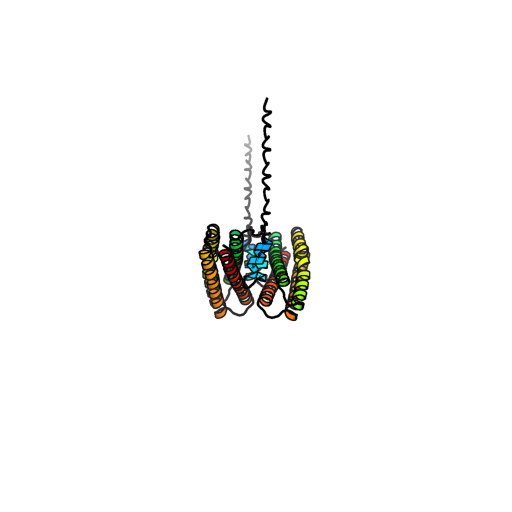.812 1 90.94 151 ASP B N 1
ATOM 2551 C CA . ASP B 1 151 ? -8.078 -15.047 11.969 1 90.94 151 ASP B CA 1
ATOM 2552 C C . ASP B 1 151 ? -7.02 -15.727 11.102 1 90.94 151 ASP B C 1
ATOM 2554 O O . ASP B 1 151 ? -6.227 -16.531 11.594 1 90.94 151 ASP B O 1
ATOM 2558 N N . ASP B 1 152 ? -7.035 -15.406 9.867 1 91.44 152 ASP B N 1
ATOM 2559 C CA . ASP B 1 152 ? -6.055 -15.945 8.938 1 91.44 152 ASP B CA 1
ATOM 2560 C C . ASP B 1 152 ? -5.273 -14.828 8.25 1 91.44 152 ASP B C 1
ATOM 2562 O O . ASP B 1 152 ? -5.414 -13.656 8.609 1 91.44 152 ASP B O 1
ATOM 2566 N N . GLU B 1 153 ? -4.449 -15.125 7.297 1 91.38 153 GLU B N 1
ATOM 2567 C CA . GLU B 1 153 ? -3.547 -14.164 6.668 1 91.38 153 GLU B CA 1
ATOM 2568 C C . GLU B 1 153 ? -4.32 -13.094 5.898 1 91.38 153 GLU B C 1
ATOM 2570 O O . GLU B 1 153 ? -3.918 -11.93 5.867 1 91.38 153 GLU B O 1
ATOM 2575 N N . SER B 1 154 ? -5.391 -13.539 5.332 1 94.5 154 SER B N 1
ATOM 2576 C CA . SER B 1 154 ? -6.191 -12.594 4.559 1 94.5 154 SER B CA 1
ATOM 2577 C C . SER B 1 154 ? -6.852 -11.562 5.457 1 94.5 154 SER B C 1
ATOM 2579 O O . SER B 1 154 ? -6.887 -10.375 5.129 1 94.5 154 SER B O 1
ATOM 2581 N N . SER B 1 155 ? -7.367 -12.078 6.59 1 95.88 155 SER B N 1
ATOM 2582 C CA . SER B 1 155 ? -8 -11.148 7.523 1 95.88 155 SER B CA 1
ATOM 2583 C C . SER B 1 155 ? -6.98 -10.203 8.141 1 95.88 155 SER B C 1
ATOM 2585 O O . SER B 1 155 ? -7.27 -9.023 8.352 1 95.88 155 SER B O 1
ATOM 2587 N N . VAL B 1 156 ? -5.816 -10.68 8.398 1 95.62 156 VAL B N 1
ATOM 2588 C CA . VAL B 1 156 ? -4.742 -9.859 8.938 1 95.62 156 VAL B CA 1
ATOM 2589 C C . VAL B 1 156 ? -4.34 -8.797 7.922 1 95.62 156 VAL B C 1
ATOM 2591 O O . VAL B 1 156 ? -4.168 -7.625 8.273 1 95.62 156 VAL B O 1
ATOM 2594 N N . ALA B 1 157 ? -4.215 -9.188 6.703 1 96.62 157 ALA B N 1
ATOM 2595 C CA . ALA B 1 157 ? -3.832 -8.266 5.637 1 96.62 157 ALA B CA 1
ATOM 2596 C C . ALA B 1 157 ? -4.895 -7.191 5.438 1 96.62 157 ALA B C 1
ATOM 2598 O O . ALA B 1 157 ? -4.57 -6.012 5.281 1 96.62 157 ALA B O 1
ATOM 2599 N N . LEU B 1 158 ? -6.125 -7.598 5.418 1 98.06 158 LEU B N 1
ATOM 2600 C CA . LEU B 1 158 ? -7.211 -6.645 5.227 1 98.06 158 LEU B CA 1
ATOM 2601 C C . LEU B 1 158 ? -7.289 -5.664 6.395 1 98.06 158 LEU B C 1
ATOM 2603 O O . LEU B 1 158 ? -7.555 -4.477 6.199 1 98.06 158 LEU B O 1
ATOM 2607 N N . THR B 1 159 ? -7.082 -6.176 7.598 1 97.88 159 THR B N 1
ATOM 2608 C CA . THR B 1 159 ? -7.078 -5.332 8.789 1 97.88 159 THR B CA 1
ATOM 2609 C C . THR B 1 159 ? -5.977 -4.277 8.695 1 97.88 159 THR B C 1
ATOM 2611 O O . THR B 1 159 ? -6.207 -3.105 9 1 97.88 159 THR B O 1
ATOM 2614 N N . ALA B 1 160 ? -4.836 -4.676 8.312 1 96.62 160 ALA B N 1
ATOM 2615 C CA . ALA B 1 160 ? -3.725 -3.74 8.164 1 96.62 160 ALA B CA 1
ATOM 2616 C C . ALA B 1 160 ? -4.027 -2.691 7.098 1 96.62 160 ALA B C 1
ATOM 2618 O O . ALA B 1 160 ? -3.723 -1.51 7.277 1 96.62 160 ALA B O 1
ATOM 2619 N N . ARG B 1 161 ? -4.57 -3.115 6.004 1 98.19 161 ARG B N 1
ATOM 2620 C CA . ARG B 1 161 ? -4.93 -2.209 4.918 1 98.19 161 ARG B CA 1
ATOM 2621 C C . ARG B 1 161 ? -5.98 -1.202 5.371 1 98.19 161 ARG B C 1
ATOM 2623 O O . ARG B 1 161 ? -5.887 -0.014 5.055 1 98.19 161 ARG B O 1
ATOM 2630 N N . ASN B 1 162 ? -6.949 -1.719 6.094 1 98.62 162 ASN B N 1
ATOM 2631 C CA . ASN B 1 162 ? -7.98 -0.827 6.617 1 98.62 162 ASN B CA 1
ATOM 2632 C C . ASN B 1 162 ? -7.398 0.184 7.602 1 98.62 162 ASN B C 1
ATOM 2634 O O . ASN B 1 162 ? -7.789 1.353 7.602 1 98.62 162 ASN B O 1
ATOM 2638 N N . GLN B 1 163 ? -6.52 -0.243 8.398 1 98 163 GLN B N 1
ATOM 2639 C CA . GLN B 1 163 ? -5.895 0.663 9.352 1 98 163 GLN B CA 1
ATOM 2640 C C . GLN B 1 163 ? -5.102 1.753 8.633 1 98 163 GLN B C 1
ATOM 2642 O O . GLN B 1 163 ? -5.133 2.918 9.039 1 98 163 GLN B O 1
ATOM 2647 N N . LEU B 1 164 ? -4.426 1.381 7.625 1 98.25 164 LEU B N 1
ATOM 2648 C CA . LEU B 1 164 ? -3.686 2.373 6.855 1 98.25 164 LEU B CA 1
ATOM 2649 C C . LEU B 1 164 ? -4.625 3.42 6.266 1 98.25 164 LEU B C 1
ATOM 2651 O O . LEU B 1 164 ? -4.336 4.617 6.316 1 98.25 164 LEU B O 1
ATOM 2655 N N . VAL B 1 165 ? -5.723 2.963 5.711 1 98.88 165 VAL B N 1
ATOM 2656 C CA . VAL B 1 165 ? -6.691 3.883 5.125 1 98.88 165 VAL B CA 1
ATOM 2657 C C . VAL B 1 165 ? -7.207 4.84 6.195 1 98.88 165 VAL B C 1
ATOM 2659 O O . VAL B 1 165 ? -7.324 6.043 5.957 1 98.88 165 VAL B O 1
ATOM 2662 N N . LYS B 1 166 ? -7.484 4.348 7.348 1 98.75 166 LYS B N 1
ATOM 2663 C CA . LYS B 1 166 ? -7.965 5.199 8.43 1 98.75 166 LYS B CA 1
ATOM 2664 C C . LYS B 1 166 ? -6.926 6.254 8.805 1 98.75 166 LYS B C 1
ATOM 2666 O O . LYS B 1 166 ? -7.254 7.434 8.945 1 98.75 166 LYS B O 1
ATOM 2671 N N . ASN B 1 167 ? -5.719 5.82 8.961 1 98.38 167 ASN B N 1
ATOM 2672 C CA . ASN B 1 167 ? -4.645 6.75 9.281 1 98.38 167 ASN B CA 1
ATOM 2673 C C . ASN B 1 167 ? -4.461 7.801 8.195 1 98.38 167 ASN B C 1
ATOM 2675 O O . ASN B 1 167 ? -4.242 8.977 8.492 1 98.38 167 ASN B O 1
ATOM 2679 N N . LEU B 1 168 ? -4.578 7.383 6.969 1 98.81 168 LEU B N 1
ATOM 2680 C CA . LEU B 1 168 ? -4.422 8.305 5.852 1 98.81 168 LEU B CA 1
ATOM 2681 C C . LEU B 1 168 ? -5.566 9.312 5.816 1 98.81 168 LEU B C 1
ATOM 2683 O O . LEU B 1 168 ? -5.359 10.484 5.48 1 98.81 168 LEU B O 1
ATOM 2687 N N . CYS B 1 169 ? -6.746 8.844 6.152 1 98.88 169 CYS B N 1
ATOM 2688 C CA . CYS B 1 169 ? -7.871 9.766 6.242 1 98.88 169 CYS B CA 1
ATOM 2689 C C . CYS B 1 169 ? -7.637 10.812 7.324 1 98.88 169 CYS B C 1
ATOM 2691 O O . CYS B 1 169 ? -7.883 12 7.105 1 98.88 169 CYS B O 1
ATOM 2693 N N . ASP B 1 170 ? -7.141 10.383 8.477 1 98.56 170 ASP B N 1
ATOM 2694 C CA . ASP B 1 170 ? -6.809 11.312 9.562 1 98.56 170 ASP B CA 1
ATOM 2695 C C . ASP B 1 170 ? -5.781 12.336 9.102 1 98.56 170 ASP B C 1
ATOM 2697 O O . ASP B 1 170 ? -5.914 13.531 9.391 1 98.56 170 ASP B O 1
ATOM 2701 N N . VAL B 1 171 ? -4.812 11.93 8.398 1 98.62 171 VAL B N 1
ATOM 2702 C CA . VAL B 1 171 ? -3.775 12.812 7.875 1 98.62 171 VAL B CA 1
ATOM 2703 C C . VAL B 1 171 ? -4.383 13.789 6.871 1 98.62 171 VAL B C 1
ATOM 2705 O O . VAL B 1 171 ? -4.137 14.992 6.941 1 98.62 171 VAL B O 1
ATOM 2708 N N . ALA B 1 172 ? -5.18 13.273 6 1 98.81 172 ALA B N 1
ATOM 2709 C CA . ALA B 1 172 ? -5.754 14.109 4.945 1 98.81 172 ALA B CA 1
ATOM 2710 C C . ALA B 1 172 ? -6.637 15.203 5.535 1 98.81 172 ALA B C 1
ATOM 2712 O O . ALA B 1 172 ? -6.531 16.375 5.141 1 98.81 172 ALA B O 1
ATOM 2713 N N . VAL B 1 173 ? -7.453 14.836 6.461 1 98.69 173 VAL B N 1
ATOM 2714 C CA . VAL B 1 173 ? -8.32 15.812 7.117 1 98.69 173 VAL B CA 1
ATOM 2715 C C . VAL B 1 173 ? -7.477 16.859 7.824 1 98.69 173 VAL B C 1
ATOM 2717 O O . VAL B 1 173 ? -7.746 18.062 7.715 1 98.69 173 VAL B O 1
ATOM 2720 N N . SER B 1 174 ? -6.438 16.484 8.508 1 98.38 174 SER B N 1
ATOM 2721 C CA . SER B 1 174 ? -5.562 17.391 9.227 1 98.38 174 SER B CA 1
ATOM 2722 C C . SER B 1 174 ? -4.824 18.328 8.266 1 98.38 174 SER B C 1
ATOM 2724 O O . SER B 1 174 ? -4.66 19.516 8.547 1 98.38 174 SER B O 1
ATOM 2726 N N . VAL B 1 175 ? -4.352 17.797 7.191 1 98.12 175 VAL B N 1
ATOM 2727 C CA . VAL B 1 175 ? -3.68 18.594 6.176 1 98.12 175 VAL B CA 1
ATOM 2728 C C . VAL B 1 175 ? -4.621 19.688 5.672 1 98.12 175 VAL B C 1
ATOM 2730 O O . VAL B 1 175 ? -4.254 20.859 5.641 1 98.12 175 VAL B O 1
ATOM 2733 N N . ILE B 1 176 ? -5.789 19.328 5.324 1 97.94 176 ILE B N 1
ATOM 2734 C CA . ILE B 1 176 ? -6.758 20.266 4.77 1 97.94 176 ILE B CA 1
ATOM 2735 C C . ILE B 1 176 ? -7.102 21.328 5.809 1 97.94 176 ILE B C 1
ATOM 2737 O O . ILE B 1 176 ? -7.145 22.516 5.492 1 97.94 176 ILE B O 1
ATOM 2741 N N . LYS B 1 177 ? -7.281 20.922 6.992 1 96.88 177 LYS B N 1
ATOM 2742 C CA . LYS B 1 177 ? -7.59 21.875 8.055 1 96.88 177 LYS B CA 1
ATOM 2743 C C . LYS B 1 177 ? -6.438 22.859 8.273 1 96.88 177 LYS B C 1
ATOM 2745 O O . LYS B 1 177 ? -6.664 24.047 8.469 1 96.88 177 LYS B O 1
ATOM 2750 N N . SER B 1 178 ? -5.262 22.297 8.258 1 95.31 178 SER B N 1
ATOM 2751 C CA . SER B 1 178 ? -4.09 23.156 8.414 1 95.31 178 SER B CA 1
ATOM 2752 C C . SER B 1 178 ? -4.02 24.203 7.305 1 95.31 178 SER B C 1
ATOM 2754 O O . SER B 1 178 ? -3.656 25.359 7.555 1 95.31 178 SER B O 1
ATOM 2756 N N . LEU B 1 179 ? -4.379 23.828 6.121 1 93.88 179 LEU B N 1
ATOM 2757 C CA . LEU B 1 179 ? -4.316 24.719 4.965 1 93.88 179 LEU B CA 1
ATOM 2758 C C . LEU B 1 179 ? -5.426 25.766 5.02 1 93.88 179 LEU B C 1
ATOM 2760 O O . LEU B 1 179 ? -5.258 26.875 4.52 1 93.88 179 LEU B O 1
ATOM 2764 N N . MET B 1 180 ? -6.523 25.406 5.566 1 91.06 180 MET B N 1
ATOM 2765 C CA . MET B 1 180 ? -7.641 26.328 5.73 1 91.06 180 MET B CA 1
ATOM 2766 C C . MET B 1 180 ? -7.324 27.391 6.789 1 91.06 180 MET B C 1
ATOM 2768 O O . MET B 1 180 ? -7.785 28.531 6.695 1 91.06 180 MET B O 1
ATOM 2772 N N . ASN B 1 181 ? -6.605 26.969 7.727 1 84.69 181 ASN B N 1
ATOM 2773 C CA . ASN B 1 181 ? -6.25 27.891 8.797 1 84.69 181 ASN B CA 1
ATOM 2774 C C . ASN B 1 181 ? -5.137 28.844 8.375 1 84.69 181 ASN B C 1
ATOM 2776 O O . ASN B 1 181 ? -4.957 29.906 8.977 1 84.69 181 ASN B O 1
ATOM 2780 N N . SER B 1 182 ? -4.309 28.453 7.504 1 69.12 182 SER B N 1
ATOM 2781 C CA . SER B 1 182 ? -3.24 29.328 7.012 1 69.12 182 SER B CA 1
ATOM 2782 C C . SER B 1 182 ? -3.777 30.359 6.031 1 69.12 182 SER B C 1
ATOM 2784 O O . SER B 1 182 ? -3.037 31.234 5.582 1 69.12 182 SER B O 1
ATOM 2786 N N . ARG B 1 183 ? -5.043 30.312 5.699 1 55.91 183 ARG B N 1
ATOM 2787 C CA . ARG B 1 183 ? -5.645 31.359 4.875 1 55.91 183 ARG B CA 1
ATOM 2788 C C . ARG B 1 183 ? -6.254 32.469 5.746 1 55.91 183 ARG B C 1
ATOM 2790 O O . ARG B 1 183 ? -6.672 32.219 6.875 1 55.91 183 ARG B O 1
#

Solvent-accessible surface area (backbone atoms only — not comparable to full-atom values): 19991 Å² total; per-residue (Å²): 134,86,79,77,79,76,76,76,76,71,79,75,75,74,72,77,74,75,74,77,68,74,75,73,74,69,50,41,66,52,55,52,53,60,45,24,70,67,25,95,46,36,36,60,42,43,37,67,48,68,77,42,84,78,56,46,72,48,66,59,49,41,44,38,50,43,49,49,52,42,43,50,53,48,46,52,49,44,42,35,42,52,26,42,43,77,65,48,86,47,70,64,38,30,51,39,38,51,53,31,43,62,50,43,47,55,42,56,72,43,47,51,56,51,25,46,57,34,32,76,74,65,38,52,67,59,29,40,52,47,38,53,48,49,35,51,41,46,49,53,32,49,53,39,45,69,74,52,43,65,97,44,70,66,49,52,51,50,49,50,52,45,49,49,48,39,53,42,28,53,30,36,43,35,41,43,50,52,52,58,64,74,98,135,83,82,78,79,77,77,76,76,70,78,76,76,73,73,75,74,76,75,77,69,74,75,73,73,68,50,40,64,52,55,51,51,61,45,23,70,66,26,94,46,37,36,60,43,43,36,67,48,67,79,42,83,79,57,46,71,48,65,58,49,41,44,38,48,42,49,47,52,42,44,51,52,50,45,51,48,44,40,35,43,52,28,42,43,78,66,48,87,47,69,65,37,31,52,40,38,51,52,31,44,62,50,44,47,53,41,56,71,44,46,51,55,51,27,46,55,34,32,76,74,64,38,51,67,58,29,41,51,47,39,54,48,49,35,50,41,45,49,54,31,49,52,40,46,69,75,54,43,66,95,44,71,66,49,52,50,50,51,50,51,45,50,49,49,39,53,42,27,54,32,35,43,35,40,44,50,51,50,58,64,74,100

pLDDT: mean 88.69, std 18.73, range [29.28, 98.94]

Sequence (366 aa):
MKKSSAVTSQPSLYLFLLLFLPLQVHSSDDLIDTVCKETPFCDLCEASLRPLTPSPSDPKSLASAMANVVLGNMTENLGYIQSLIRHSKDPAAERALAQCAELYRPVVRFNIPQAIEAMQRGEFGFATYVLGDAEKQTDSCQKRINSTMADDESSVALTARNQLVKNLCDVAVSVIKSLMNSRMKKSSAVTSQPSLYLFLLLFLPLQVHSSDDLIDTVCKETPFCDLCEASLRPLTPSPSDPKSLASAMANVVLGNMTENLGYIQSLIRHSKDPAAERALAQCAELYRPVVRFNIPQAIEAMQRGEFGFATYVLGDAEKQTDSCQKRINSTMADDESSVALTARNQLVKNLCDVAVSVIKSLMNSR

InterPro domains:
  IPR006501 Pectinesterase inhibitor domain [PF04043] (30-174)
  IPR006501 Pectinesterase inhibitor domain [SM00856] (27-175)
  IPR006501 Pectinesterase inhibitor domain [TIGR01614] (12-179)
  IPR034087 Cell wall/vacuolar inhibitor of fructosidase [cd15796] (29-179)
  IPR035513 Invertase/pectin methylesterase inhibitor domain superfamily [G3DSA:1.20.140.40] (27-180)
  IPR035513 Invertase/pectin methylesterase inhibitor domain superfamily [SSF101148] (29-179)
  IPR052421 Plant Cell Wall Enzyme Inhibitor [PTHR36710] (12-179)